Protein 7X4G (pdb70)

Foldseek 3Di:
DLDDLVVLLVLLDAPDPCLLVQQVVLQVLLVVLQCPAPPRVPFDKDKDWFPCSLLVQDRDPLDATEIEIEGEPDEAEEEDPPDDPVVVPDDDDPDDQVVVQVSSQVSLCVSQNPVQWDDDFAFIWGPDDPPHRIYTYGYWYWYWYADPVGDIDIFTWHATPVGDIDTDHGVLLSVLSVVLCVVLVNQLSSLLSSVVVLVVVCVVVPHDADPLCDSQNSSQLSLPQDSCLRRVDDTPVSSNVVSLVVLLVQLPDCVSQQCRPGSSSPGTPADDPGSDHSVSSNVNSVSSVVVVPDDDD

Secondary structure (DSSP, 8-state):
--S-HHHHHHHTS-S-TTHHHHHHHHHHHHHHHHHT-TTGGGS-EEEEEEHHHHTT---STTPPEEEEEEEEEEEEEE--TTS-HHHH-----S--HHHHHHHHHHHHHHHH-GGGEEE-SS-EEEPP-SSS--EEEEEEEEEEEE-TTS-EEEEEEEE-TTS-EEEE-HHHHHHHHHHHHHHTTT-HHHHHHHHHHHHHHHHHTT----TT--HHHHHHHHHHS-HHHHHS-SSHHHHHHHHHHHHHHHTSSHHHHTT-B-TTSSSBSSSSS-S--HHHHHHHHHHHHHHH-----

InterPro domains:
  IPR006116 2-5OAS/ClassI-CCAase, nucleotidyltransferase domain [cd05400] (20-174)
  IPR043519 Nucleotidyltransferase superfamily [G3DSA:3.30.460.10] (17-170)
  IPR043519 Nucleotidyltransferase superfamily [SSF81301] (16-161)
  IPR058909 cGAS/DncV-like nucleotidyltransferase, C-terminal helical domain [PF26305] (176-294)

CATH classification: 3.30.460.10

Organism: Cecembia lonarensis (strain CCUG 58316 / KCTC 22772 / LW9) (NCBI:txid1225176)

Sequence (297 aa):
AKYTEDQLTSWTKPPSDSEQTKLENSEKMVREAISSDEKLSKKTIETFGQGSYANNTNVRLNSDIDINVKYSDGFYFDLPKDKSREDFGITLTSYSYEEYKDDVENALVNKFGRSEVVRKDKCITVKENSYRVETDVVPTWDYRRYSENGNYVQGTKFKTDKGIWIDNYPKQHIANGISKNNNTARRFKRLTRLHRKLRYKMIDDGGNVSDNITSFLLECLVWNVPNRIMNDYDTWTERLKQSIIYLYNNTREESSCKEWGEVSELLYLFHGGRKWTSKDVNSYMVLLWNHLEFLEH

Radius of gyration: 20.71 Å; Cα contacts (8 Å, |Δi|>4): 460; chains: 1; bounding box: 42×65×51 Å

Solvent-accessible surface area: 15070 Å² total; per-residue (Å²): 84,91,24,80,58,114,76,3,45,56,48,2,126,58,36,27,154,38,18,104,75,32,11,92,76,2,28,123,20,0,105,70,1,10,72,90,16,133,88,0,56,163,54,85,28,75,9,24,7,30,26,17,10,23,5,56,1,7,15,124,109,62,16,46,0,36,0,1,0,13,12,47,79,23,72,55,23,59,37,25,208,96,75,62,112,147,130,77,41,90,123,161,84,120,20,45,4,71,62,0,3,66,8,0,20,81,1,0,30,113,86,28,30,124,86,52,4,63,76,91,46,103,17,0,3,0,89,103,66,108,195,41,11,47,0,21,0,13,0,1,10,8,4,55,74,28,52,114,112,41,101,93,45,73,5,2,36,9,47,3,69,176,36,109,114,43,39,52,5,14,92,47,16,30,53,36,2,83,59,20,3,94,100,0,66,116,56,3,10,91,0,0,9,0,0,16,57,0,33,36,59,1,74,121,91,64,35,132,17,49,137,46,0,28,24,72,0,0,7,0,0,0,37,24,0,28,49,144,12,0,57,102,65,133,62,21,30,54,14,0,50,40,0,1,57,49,0,83,57,37,4,144,114,131,77,54,1,100,106,33,4,9,1,4,91,35,52,100,0,32,105,61,95,65,120,19,72,9,143,31,0,12,54,7,0,59,57,0,87,96,30,4,101,28,142,138,212

Structure (mmCIF, N/CA/C/O backbone):
data_7X4G
#
_entry.id   7X4G
#
_cell.length_a   132.581
_cell.length_b   132.581
_cell.length_c   132.581
_cell.angle_alpha   90.000
_cell.angle_beta   90.000
_cell.angle_gamma   90.000
#
_symmetry.space_group_name_H-M   'I 2 3'
#
loop_
_entity.id
_entity.type
_entity.pdbx_description
1 polymer ClCdnE
2 non-polymer "URIDINE 5'-TRIPHOSPHATE"
3 non-polymer 'MAGNESIUM ION'
4 water water
#
loop_
_atom_site.group_PDB
_atom_site.id
_atom_site.type_symbol
_atom_site.label_atom_id
_atom_site.label_alt_id
_atom_site.label_comp_id
_atom_site.label_asym_id
_atom_site.label_entity_id
_atom_site.label_seq_id
_atom_site.pdbx_PDB_ins_code
_atom_site.Cartn_x
_atom_site.Cartn_y
_atom_site.Cartn_z
_atom_site.occupancy
_atom_site.B_iso_or_equiv
_atom_site.auth_seq_id
_atom_site.auth_comp_id
_atom_site.auth_asym_id
_atom_site.auth_atom_id
_atom_site.pdbx_PDB_model_num
ATOM 1 N N . ALA A 1 2 ? 34.36606 71.34825 58.43959 1.000 89.32163 2 ALA A N 1
ATOM 2 C CA . ALA A 1 2 ? 34.18452 69.91815 58.65764 1.000 77.13237 2 ALA A CA 1
ATOM 3 C C . ALA A 1 2 ? 33.67710 69.64286 60.06811 1.000 75.57653 2 ALA A C 1
ATOM 4 O O . ALA A 1 2 ? 34.39637 69.84751 61.04621 1.000 85.23391 2 ALA A O 1
ATOM 6 N N . LYS A 1 3 ? 32.42892 69.17805 60.16757 1.000 67.30430 3 LYS A N 1
ATOM 7 C CA . LYS A 1 3 ? 31.85579 68.86062 61.47041 1.000 64.53514 3 LYS A CA 1
ATOM 8 C C . LYS A 1 3 ? 32.60551 67.72386 62.15301 1.000 66.25923 3 LYS A C 1
ATOM 9 O O . LYS A 1 3 ? 32.52846 67.58599 63.37891 1.000 66.98012 3 LYS A O 1
ATOM 15 N N . TYR A 1 4 ? 33.34875 66.92678 61.39101 1.000 65.78273 4 TYR A N 1
ATOM 16 C CA . TYR A 1 4 ? 34.11626 65.81498 61.92345 1.000 60.88819 4 TYR A CA 1
ATOM 17 C C . TYR A 1 4 ? 35.51867 65.87835 61.34020 1.000 66.40256 4 TYR A C 1
ATOM 18 O O . TYR A 1 4 ? 35.71601 66.35414 60.21847 1.000 66.29774 4 TYR A O 1
ATOM 27 N N . THR A 1 5 ? 36.49409 65.39770 62.10162 1.000 73.50691 5 THR A N 1
ATOM 28 C CA . THR A 1 5 ? 37.87335 65.52059 61.66290 1.000 71.27498 5 THR A CA 1
ATOM 29 C C . THR A 1 5 ? 38.27027 64.27656 60.87563 1.000 61.11483 5 THR A C 1
ATOM 30 O O . THR A 1 5 ? 37.53090 63.29279 60.80671 1.000 62.99983 5 THR A O 1
ATOM 34 N N . GLU A 1 6 ? 39.45748 64.32587 60.26893 1.000 56.32952 6 GLU A N 1
ATOM 35 C CA . GLU A 1 6 ? 39.90088 63.18278 59.48032 1.000 63.40611 6 GLU A CA 1
ATOM 36 C C . GLU A 1 6 ? 40.13225 61.96445 60.36050 1.000 65.95684 6 GLU A C 1
ATOM 37 O O . GLU A 1 6 ? 39.87117 60.83116 59.93586 1.000 62.34119 6 GLU A O 1
ATOM 43 N N . ASP A 1 7 ? 40.57587 62.18328 61.59974 1.000 68.29956 7 ASP A N 1
ATOM 44 C CA . ASP A 1 7 ? 40.79014 61.07029 62.51459 1.000 73.29536 7 ASP A CA 1
ATOM 45 C C . ASP A 1 7 ? 39.47456 60.39059 62.86771 1.000 64.87403 7 ASP A C 1
ATOM 46 O O . ASP A 1 7 ? 39.39604 59.15804 62.89506 1.000 63.64360 7 ASP A O 1
ATOM 51 N N . GLN A 1 8 ? 38.42794 61.17768 63.12658 1.000 58.02412 8 GLN A N 1
ATOM 52 C CA . GLN A 1 8 ? 37.13805 60.60459 63.49937 1.000 59.55692 8 GLN A CA 1
ATOM 53 C C . GLN A 1 8 ? 36.54231 59.78638 62.35826 1.000 58.44150 8 GLN A C 1
ATOM 54 O O . GLN A 1 8 ? 36.05669 58.66772 62.56795 1.000 54.31955 8 GLN A O 1
ATOM 60 N N . LEU A 1 9 ? 36.57139 60.32836 61.13799 1.000 53.40357 9 LEU A N 1
ATOM 61 C CA . LEU A 1 9 ? 36.06792 59.58239 59.98771 1.000 53.80099 9 LEU A CA 1
ATOM 62 C C . LEU A 1 9 ? 36.87468 58.30844 59.76283 1.000 59.79438 9 LEU A C 1
ATOM 63 O O . LEU A 1 9 ? 36.30630 57.22445 59.56607 1.000 69.72506 9 LEU A O 1
ATOM 68 N N . THR A 1 10 ? 38.20795 58.41998 59.79064 1.000 56.25910 10 THR A N 1
ATOM 69 C CA . THR A 1 10 ? 39.04610 57.23821 59.61712 1.000 58.87367 10 THR A CA 1
ATOM 70 C C . THR A 1 10 ? 38.71944 56.17909 60.66164 1.000 56.98836 10 THR A C 1
ATOM 71 O O . THR A 1 10 ? 38.65368 54.98471 60.34755 1.000 45.09740 10 THR A O 1
ATOM 75 N N . SER A 1 11 ? 38.50993 56.60031 61.91158 1.000 66.60481 11 SER A N 1
ATOM 76 C CA . SER A 1 11 ? 38.11775 55.66305 62.95744 1.000 71.45541 11 SER A CA 1
ATOM 77 C C . SER A 1 11 ? 36.78098 55.01243 62.63552 1.000 57.39561 11 SER A C 1
ATOM 78 O O . SER A 1 11 ? 36.59921 53.80842 62.84847 1.000 53.70613 11 SER A O 1
ATOM 81 N N . TRP A 1 12 ? 35.83126 55.79363 62.12460 1.000 48.97205 12 TRP A N 1
ATOM 82 C CA . TRP A 1 12 ? 34.51222 55.25767 61.81521 1.000 53.05838 12 TRP A CA 1
ATOM 83 C C . TRP A 1 12 ? 34.48470 54.42405 60.54064 1.000 51.11859 12 TRP A C 1
ATOM 84 O O . TRP A 1 12 ? 33.44002 53.84371 60.22570 1.000 50.30002 12 TRP A O 1
ATOM 95 N N . THR A 1 13 ? 35.59242 54.34281 59.80642 1.000 49.33679 13 THR A N 1
ATOM 96 C CA . THR A 1 13 ? 35.69716 53.39064 58.70391 1.000 40.04382 13 THR A CA 1
ATOM 97 C C . THR A 1 13 ? 36.01522 51.96959 59.16590 1.000 39.10599 13 THR A C 1
ATOM 98 O O . THR A 1 13 ? 36.26728 51.10636 58.31722 1.000 38.42625 13 THR A O 1
ATOM 102 N N . LYS A 1 14 ? 36.01025 51.70183 60.47922 1.000 46.96536 14 LYS A N 1
ATOM 103 C CA . LYS A 1 14 ? 36.60105 50.48894 61.03273 1.000 44.08152 14 LYS A CA 1
ATOM 104 C C . LYS A 1 14 ? 35.54071 49.54214 61.59531 1.000 41.31252 14 LYS A C 1
ATOM 105 O O . LYS A 1 14 ? 34.45966 49.97870 62.00200 1.000 43.25525 14 LYS A O 1
ATOM 111 N N . PRO A 1 15 ? 35.82064 48.23892 61.61462 1.000 42.03824 15 PRO A N 1
ATOM 112 C CA . PRO A 1 15 ? 34.88897 47.29984 62.23789 1.000 40.82022 15 PRO A CA 1
ATOM 113 C C . PRO A 1 15 ? 34.69801 47.62004 63.70213 1.000 37.67265 15 PRO A C 1
ATOM 114 O O . PRO A 1 15 ? 35.61371 48.13865 64.37111 1.000 44.79861 15 PRO A O 1
ATOM 118 N N . PRO A 1 16 ? 33.51795 47.32696 64.25826 1.000 35.68397 16 PRO A N 1
ATOM 119 C CA . PRO A 1 16 ? 33.25462 47.63974 65.66717 1.000 36.87575 16 PRO A CA 1
ATOM 120 C C . PRO A 1 16 ? 33.83856 46.64163 66.65345 1.000 44.04395 16 PRO A C 1
ATOM 121 O O . PRO A 1 16 ? 33.61168 46.79357 67.85913 1.000 44.41196 16 PRO A O 1
ATOM 125 N N . SER A 1 17 ? 34.57476 45.63653 66.18584 1.000 45.55963 17 SER A N 1
ATOM 126 C CA . SER A 1 17 ? 35.23519 44.67807 67.06307 1.000 47.39478 17 SER A CA 1
ATOM 127 C C . SER A 1 17 ? 36.21752 43.86688 66.23397 1.000 56.05496 17 SER A C 1
ATOM 128 O O . SER A 1 17 ? 36.07546 43.74635 65.01331 1.000 53.71983 17 SER A O 1
ATOM 131 N N . ASP A 1 18 ? 37.21814 43.31290 66.91459 1.000 61.06585 18 ASP A N 1
ATOM 132 C CA . ASP A 1 18 ? 38.16257 42.41019 66.27116 1.000 65.11313 18 ASP A CA 1
ATOM 133 C C . ASP A 1 18 ? 37.63888 40.98309 66.18085 1.000 58.07878 18 ASP A C 1
ATOM 134 O O . ASP A 1 18 ? 38.33656 40.11673 65.64233 1.000 58.68211 18 ASP A O 1
ATOM 139 N N . SER A 1 19 ? 36.43004 40.72327 66.68553 1.000 56.84875 19 SER A N 1
ATOM 140 C CA . SER A 1 19 ? 35.87338 39.37713 66.75852 1.000 54.14217 19 SER A CA 1
ATOM 141 C C . SER A 1 19 ? 34.62832 39.21021 65.89181 1.000 45.21521 19 SER A C 1
ATOM 142 O O . SER A 1 19 ? 33.82027 38.31384 66.15145 1.000 49.56801 19 SER A O 1
ATOM 145 N N . GLU A 1 20 ? 34.44634 40.06691 64.88175 1.000 40.79072 20 GLU A N 1
ATOM 146 C CA . GLU A 1 20 ? 33.24698 40.00454 64.04636 1.000 38.28608 20 GLU A CA 1
ATOM 147 C C . GLU A 1 20 ? 33.06625 38.61959 63.43426 1.000 38.65643 20 GLU A C 1
ATOM 148 O O . GLU A 1 20 ? 31.98284 38.02359 63.51729 1.000 37.71860 20 GLU A O 1
ATOM 154 N N . GLN A 1 21 ? 34.12257 38.09424 62.80761 1.000 42.19548 21 GLN A N 1
ATOM 155 C CA . GLN A 1 21 ? 34.02875 36.78859 62.16422 1.000 42.77914 21 GLN A CA 1
ATOM 156 C C . GLN A 1 21 ? 33.71438 35.69943 63.17956 1.000 43.00169 21 GLN A C 1
ATOM 157 O O . GLN A 1 21 ? 32.97615 34.75415 62.87811 1.000 34.24189 21 GLN A O 1
ATOM 163 N N . THR A 1 22 ? 34.26142 35.81760 64.39111 1.000 47.10843 22 THR A N 1
ATOM 164 C CA . THR A 1 22 ? 33.97581 34.83287 65.42862 1.000 52.61359 22 THR A CA 1
ATOM 165 C C . THR A 1 22 ? 32.48893 34.81700 65.76348 1.000 46.84099 22 THR A C 1
ATOM 166 O O . THR A 1 22 ? 31.87505 33.74887 65.87159 1.000 36.95017 22 THR A O 1
ATOM 170 N N . LYS A 1 23 ? 31.89314 36.00211 65.92463 1.000 48.34801 23 LYS A N 1
ATOM 171 C CA . LYS A 1 23 ? 30.46840 36.09014 66.22760 1.000 44.02677 23 LYS A CA 1
ATOM 172 C C . LYS A 1 23 ? 29.62562 35.52918 65.08874 1.000 44.24129 23 LYS A C 1
ATOM 173 O O . LYS A 1 23 ? 28.66465 34.78018 65.32330 1.000 43.17064 23 LYS A O 1
ATOM 179 N N . LEU A 1 24 ? 29.97514 35.87796 63.84648 1.000 39.96427 24 LEU A N 1
ATOM 180 C CA . LEU A 1 24 ? 29.24791 35.34958 62.69569 1.000 38.03140 24 LEU A CA 1
ATOM 181 C C . LEU A 1 24 ? 29.30245 33.82750 62.66145 1.000 37.90571 24 LEU A C 1
ATOM 182 O O . LEU A 1 24 ? 28.27614 33.16166 62.47677 1.000 41.88726 24 LEU A O 1
ATOM 187 N N . GLU A 1 25 ? 30.49697 33.25736 62.83410 1.000 39.65981 25 GLU A N 1
ATOM 188 C CA . GLU A 1 25 ? 30.63480 31.80920 62.75052 1.000 40.87655 25 GLU A CA 1
ATOM 189 C C . GLU A 1 25 ? 29.93778 31.11637 63.91311 1.000 43.72105 25 GLU A C 1
ATOM 190 O O . GLU A 1 25 ? 29.37021 30.03423 63.73273 1.000 34.09183 25 GLU A O 1
ATOM 196 N N . ASN A 1 26 ? 29.94429 31.73017 65.09995 1.000 44.62488 26 ASN A N 1
ATOM 197 C CA . ASN A 1 26 ? 29.22290 31.15618 66.23124 1.000 44.10833 26 ASN A CA 1
ATOM 198 C C . ASN A 1 26 ? 27.72342 31.12153 65.96265 1.000 50.29943 26 ASN A C 1
ATOM 199 O O . ASN A 1 26 ? 27.05669 30.11598 66.24401 1.000 42.05296 26 ASN A O 1
ATOM 204 N N . SER A 1 27 ? 27.17221 32.21581 65.42819 1.000 51.77033 27 SER A N 1
ATOM 205 C CA . SER A 1 27 ? 25.75286 32.22951 65.08195 1.000 45.49381 27 SER A CA 1
ATOM 206 C C . SER A 1 27 ? 25.43849 31.17742 64.02320 1.000 36.20833 27 SER A C 1
ATOM 207 O O . SER A 1 27 ? 24.45277 30.43361 64.13930 1.000 35.85582 27 SER A O 1
ATOM 210 N N . GLU A 1 28 ? 26.27078 31.10363 62.97805 1.000 33.97903 28 GLU A N 1
ATOM 211 C CA . GLU A 1 28 ? 26.06441 30.10422 61.93431 1.000 34.84528 28 GLU A CA 1
ATOM 212 C C . GLU A 1 28 ? 26.06842 28.69923 62.51524 1.000 41.11211 28 GLU A C 1
ATOM 213 O O . GLU A 1 28 ? 25.21748 27.87360 62.16694 1.000 40.70923 28 GLU A O 1
ATOM 219 N N . LYS A 1 29 ? 27.00938 28.41485 63.41788 1.000 45.28417 29 LYS A N 1
ATOM 220 C CA . LYS A 1 29 ? 27.11782 27.06930 63.96452 1.000 43.09924 29 LYS A CA 1
ATOM 221 C C . LYS A 1 29 ? 25.93083 26.74299 64.85812 1.000 41.79039 29 LYS A C 1
ATOM 222 O O . LYS A 1 29 ? 25.40561 25.62634 64.80896 1.000 45.26887 29 LYS A O 1
ATOM 228 N N . MET A 1 30 ? 25.50039 27.69255 65.69396 1.000 33.74193 30 MET A N 1
ATOM 229 C CA . MET A 1 30 ? 24.36971 27.40787 66.57195 1.000 37.06479 30 MET A CA 1
ATOM 230 C C . MET A 1 30 ? 23.09457 27.17724 65.76532 1.000 47.09581 30 MET A C 1
ATOM 231 O O . MET A 1 30 ? 22.31468 26.26648 66.07627 1.000 55.71445 30 MET A O 1
ATOM 236 N N . VAL A 1 31 ? 22.88331 27.95826 64.70013 1.000 49.09567 31 VAL A N 1
ATOM 237 C CA . VAL A 1 31 ? 21.70788 27.73826 63.86162 1.000 42.47564 31 VAL A CA 1
ATOM 238 C C . VAL A 1 31 ? 21.81231 26.39952 63.13926 1.000 35.77142 31 VAL A C 1
ATOM 239 O O . VAL A 1 31 ? 20.82936 25.65262 63.03398 1.000 33.94571 31 VAL A O 1
ATOM 243 N N . ARG A 1 32 ? 23.00368 26.07398 62.63131 1.000 41.58267 32 ARG A N 1
ATOM 244 C CA . ARG A 1 32 ? 23.19603 24.81316 61.92729 1.000 47.49605 32 ARG A CA 1
ATOM 245 C C . ARG A 1 32 ? 22.97087 23.62523 62.85222 1.000 50.52783 32 ARG A C 1
ATOM 246 O O . ARG A 1 32 ? 22.46383 22.58571 62.41848 1.000 47.80297 32 ARG A O 1
ATOM 254 N N . GLU A 1 33 ? 23.33679 23.76347 64.12812 1.000 49.41810 33 GLU A N 1
ATOM 255 C CA . GLU A 1 33 ? 23.10628 22.69272 65.09086 1.000 58.59336 33 GLU A CA 1
ATOM 256 C C . GLU A 1 33 ? 21.63108 22.57842 65.44725 1.000 55.69755 33 GLU A C 1
ATOM 257 O O . GLU A 1 33 ? 21.11418 21.46749 65.61446 1.000 55.53313 33 GLU A O 1
ATOM 263 N N . ALA A 1 34 ? 20.94046 23.71394 65.58790 1.000 51.46412 34 ALA A N 1
ATOM 264 C CA . ALA A 1 34 ? 19.49235 23.66693 65.76611 1.000 51.73350 34 ALA A CA 1
ATOM 265 C C . ALA A 1 34 ? 18.82483 22.93572 64.60863 1.000 58.73517 34 ALA A C 1
ATOM 266 O O . ALA A 1 34 ? 17.87138 22.17314 64.80947 1.000 58.29101 34 ALA A O 1
ATOM 268 N N . ILE A 1 35 ? 19.31912 23.15439 63.38877 1.000 60.03343 35 ILE A N 1
ATOM 269 C CA . ILE A 1 35 ? 18.78870 22.44280 62.22810 1.000 55.74191 35 ILE A CA 1
ATOM 270 C C . ILE A 1 35 ? 19.10072 20.95260 62.32065 1.000 53.84988 35 ILE A C 1
ATOM 271 O O . ILE A 1 35 ? 18.21347 20.10479 62.16972 1.000 53.24519 35 ILE A O 1
ATOM 276 N N . SER A 1 36 ? 20.36933 20.61218 62.56502 1.000 53.40544 36 SER A N 1
ATOM 277 C CA . SER A 1 36 ? 20.81283 19.22731 62.43195 1.000 53.43307 36 SER A CA 1
ATOM 278 C C . SER A 1 36 ? 20.26213 18.33529 63.53734 1.000 53.67710 36 SER A C 1
ATOM 279 O O . SER A 1 36 ? 20.11180 17.12527 63.33356 1.000 64.46233 36 SER A O 1
ATOM 282 N N . SER A 1 37 ? 19.96226 18.89903 64.70718 1.000 49.75243 37 SER A N 1
ATOM 283 C CA . SER A 1 37 ? 19.40589 18.13147 65.81249 1.000 52.85825 37 SER A CA 1
ATOM 284 C C . SER A 1 37 ? 17.88568 18.23433 65.88513 1.000 62.08569 37 SER A C 1
ATOM 285 O O . SER A 1 37 ? 17.30363 18.02072 66.95426 1.000 57.78374 37 SER A O 1
ATOM 288 N N . ASP A 1 38 ? 17.23499 18.54600 64.76921 1.000 63.46888 38 ASP A N 1
ATOM 289 C CA . ASP A 1 38 ? 15.78532 18.49951 64.65848 1.000 59.89161 38 ASP A CA 1
ATOM 290 C C . ASP A 1 38 ? 15.38814 17.26449 63.86211 1.000 69.98466 38 ASP A C 1
ATOM 291 O O . ASP A 1 38 ? 15.98358 16.96969 62.82301 1.000 63.94300 38 ASP A O 1
ATOM 296 N N . GLU A 1 39 ? 14.37741 16.54390 64.35302 1.000 86.48419 39 GLU A N 1
ATOM 297 C CA . GLU A 1 39 ? 13.97600 15.30132 63.69955 1.000 97.18407 39 GLU A CA 1
ATOM 298 C C . GLU A 1 39 ? 13.45802 15.55326 62.28917 1.000 92.72344 39 GLU A C 1
ATOM 299 O O . GLU A 1 39 ? 13.79255 14.81355 61.35661 1.000 101.00285 39 GLU A O 1
ATOM 305 N N . LYS A 1 40 ? 12.64120 16.59129 62.11182 1.000 81.06714 40 LYS A N 1
ATOM 306 C CA . LYS A 1 40 ? 12.01301 16.82990 60.81699 1.000 71.84963 40 LYS A CA 1
ATOM 307 C C . LYS A 1 40 ? 12.99892 17.41202 59.80805 1.000 69.58890 40 LYS A C 1
ATOM 308 O O . LYS A 1 40 ? 13.11951 16.90790 58.68584 1.000 72.98102 40 LYS A O 1
ATOM 314 N N . LEU A 1 41 ? 13.71807 18.46917 60.19163 1.000 62.19654 41 LEU A N 1
ATOM 315 C CA . LEU A 1 41 ? 14.51226 19.21989 59.22434 1.000 60.69155 41 LEU A CA 1
ATOM 316 C C . LEU A 1 41 ? 15.82005 18.52626 58.86433 1.000 66.61670 41 LEU A C 1
ATOM 317 O O . LEU A 1 41 ? 16.32273 18.71613 57.75100 1.000 70.17325 41 LEU A O 1
ATOM 322 N N . SER A 1 42 ? 16.39238 17.74176 59.78292 1.000 68.87691 42 SER A N 1
ATOM 323 C CA . SER A 1 42 ? 17.67816 17.10261 59.51295 1.000 64.54480 42 SER A CA 1
ATOM 324 C C . SER A 1 42 ? 17.61216 16.18629 58.29799 1.000 68.32271 42 SER A C 1
ATOM 325 O O . SER A 1 42 ? 18.62938 15.96814 57.62990 1.000 72.34270 42 SER A O 1
ATOM 328 N N . LYS A 1 43 ? 16.43462 15.64427 57.99480 1.000 71.68174 43 LYS A N 1
ATOM 329 C CA . LYS A 1 43 ? 16.25463 14.78131 56.83478 1.000 76.59447 43 LYS A CA 1
ATOM 330 C C . LYS A 1 43 ? 15.99160 15.55944 55.54915 1.000 72.75795 43 LYS A C 1
ATOM 331 O O . LYS A 1 43 ? 15.58320 14.95694 54.55024 1.000 70.01552 43 LYS A O 1
ATOM 337 N N . LYS A 1 44 ? 16.21790 16.87270 55.55184 1.000 62.24052 44 LYS A N 1
ATOM 338 C CA . LYS A 1 44 ? 15.99180 17.72006 54.39062 1.000 60.28371 44 LYS A CA 1
ATOM 339 C C . LYS A 1 44 ? 17.25992 18.49605 54.06750 1.000 64.32180 44 LYS A C 1
ATOM 340 O O . LYS A 1 44 ? 18.01713 18.88017 54.96305 1.000 73.99828 44 LYS A O 1
ATOM 346 N N . THR A 1 45 ? 17.48767 18.71725 52.77536 1.000 58.22415 45 THR A N 1
ATOM 347 C CA . THR A 1 45 ? 18.66880 19.44265 52.31085 1.000 51.16557 45 THR A CA 1
ATOM 348 C C . THR A 1 45 ? 18.49261 20.92083 52.63260 1.000 49.86337 45 THR A C 1
ATOM 349 O O . THR A 1 45 ? 17.73591 21.63098 51.96663 1.000 46.01043 45 THR A O 1
ATOM 353 N N . ILE A 1 46 ? 19.19477 21.39017 53.66285 1.000 49.97186 46 ILE A N 1
ATOM 354 C CA . ILE A 1 46 ? 19.05181 22.75244 54.16494 1.000 48.95818 46 ILE A CA 1
ATOM 355 C C . ILE A 1 46 ? 20.44522 23.30772 54.41951 1.000 46.06835 46 ILE A C 1
ATOM 356 O O . ILE A 1 46 ? 21.20011 22.75026 55.22415 1.000 39.52606 46 ILE A O 1
ATOM 361 N N . GLU A 1 47 ? 20.78753 24.39983 53.74165 1.000 43.86549 47 GLU A N 1
ATOM 362 C CA . GLU A 1 47 ? 22.09165 25.03182 53.89395 1.000 42.54397 47 GLU A CA 1
ATOM 363 C C . GLU A 1 47 ? 21.97998 26.25633 54.79188 1.000 37.98421 47 GLU A C 1
ATOM 364 O O . GLU A 1 47 ? 21.12237 27.11772 54.57451 1.000 36.80780 47 GLU A O 1
ATOM 370 N N . THR A 1 48 ? 22.85294 26.33213 55.79045 1.000 36.78316 48 THR A N 1
ATOM 371 C CA . THR A 1 48 ? 22.89743 27.44477 56.73006 1.000 38.32690 48 THR A CA 1
ATOM 372 C C . THR A 1 48 ? 24.09807 28.31474 56.38126 1.000 37.49818 48 THR A C 1
ATOM 373 O O . THR A 1 48 ? 25.23059 27.82104 56.33877 1.000 37.05924 48 THR A O 1
ATOM 377 N N . PHE A 1 49 ? 23.85535 29.60053 56.12876 1.000 33.03703 49 PHE A N 1
ATOM 378 C CA . PHE A 1 49 ? 24.94273 30.48995 55.74009 1.000 34.77938 49 PHE A CA 1
ATOM 379 C C . PHE A 1 49 ? 24.61694 31.91744 56.15621 1.000 34.06294 49 PHE A C 1
ATOM 380 O O . PHE A 1 49 ? 23.45285 32.30219 56.23956 1.000 23.79958 49 PHE A O 1
ATOM 388 N N . GLY A 1 50 ? 25.65874 32.71017 56.38919 1.000 28.75486 50 GLY A N 1
ATOM 389 C CA . GLY A 1 50 ? 25.45683 34.08687 56.79382 1.000 27.95089 50 GLY A CA 1
ATOM 390 C C . GLY A 1 50 ? 25.08464 34.99286 55.63357 1.000 33.90622 50 GLY A C 1
ATOM 391 O O . GLY A 1 50 ? 25.41666 34.73881 54.47550 1.000 34.81936 50 GLY A O 1
ATOM 392 N N . GLN A 1 51 ? 24.36875 36.07049 55.96060 1.000 30.69599 51 GLN A N 1
ATOM 393 C CA . GLN A 1 51 ? 24.09915 37.14670 55.01765 1.000 31.44317 51 GLN A CA 1
ATOM 394 C C . GLN A 1 51 ? 24.12496 38.46597 55.77958 1.000 35.32778 51 GLN A C 1
ATOM 395 O O . GLN A 1 51 ? 24.34689 38.50112 56.99390 1.000 39.93386 51 GLN A O 1
ATOM 401 N N . GLY A 1 52 ? 23.89855 39.56069 55.05966 1.000 27.22755 52 GLY A N 1
ATOM 402 C CA . GLY A 1 52 ? 23.86079 40.85821 55.70339 1.000 26.95897 52 GLY A CA 1
ATOM 403 C C . GLY A 1 52 ? 25.22662 41.36677 56.14277 1.000 28.72885 52 GLY A C 1
ATOM 404 O O . GLY A 1 52 ? 26.27846 40.93554 55.66382 1.000 25.93447 52 GLY A O 1
ATOM 405 N N . SER A 1 53 ? 25.18462 42.30248 57.09705 1.000 34.87499 53 SER A N 1
ATOM 406 C CA . SER A 1 53 ? 26.34974 43.12857 57.40483 1.000 37.23752 53 SER A CA 1
ATOM 407 C C . SER A 1 53 ? 27.50683 42.31885 57.97984 1.000 33.07367 53 SER A C 1
ATOM 408 O O . SER A 1 53 ? 28.67110 42.66641 57.75252 1.000 34.99993 53 SER A O 1
ATOM 411 N N . TYR A 1 54 ? 27.21962 41.24923 58.72600 1.000 27.64193 54 TYR A N 1
ATOM 412 C CA . TYR A 1 54 ? 28.30020 40.41856 59.25016 1.000 33.32192 54 TYR A CA 1
ATOM 413 C C . TYR A 1 54 ? 28.92888 39.55681 58.16280 1.000 37.94741 54 TYR A C 1
ATOM 414 O O . TYR A 1 54 ? 30.12943 39.26808 58.22006 1.000 35.73818 54 TYR A O 1
ATOM 423 N N . ALA A 1 55 ? 28.14160 39.12955 57.17649 1.000 37.99509 55 ALA A N 1
ATOM 424 C CA . ALA A 1 55 ? 28.68188 38.34671 56.07501 1.000 34.47271 55 ALA A CA 1
ATOM 425 C C . ALA A 1 55 ? 29.39119 39.20801 55.04053 1.000 36.39858 55 ALA A C 1
ATOM 426 O O . ALA A 1 55 ? 30.21830 38.68910 54.28345 1.000 37.64519 55 ALA A O 1
ATOM 428 N N . ASN A 1 56 ? 29.08952 40.50414 54.99122 1.000 38.32606 56 ASN A N 1
ATOM 429 C CA . ASN A 1 56 ? 29.76030 41.43380 54.09468 1.000 35.69344 56 ASN A CA 1
ATOM 430 C C . ASN A 1 56 ? 30.83070 42.24471 54.80764 1.000 33.81572 56 ASN A C 1
ATOM 431 O O . ASN A 1 56 ? 31.42399 43.14026 54.19737 1.000 34.79697 56 ASN A O 1
ATOM 436 N N . ASN A 1 57 ? 31.10283 41.92958 56.07517 1.000 30.37626 57 ASN A N 1
ATOM 437 C CA . ASN A 1 57 ? 32.05341 42.66742 56.90935 1.000 34.99640 57 ASN A CA 1
ATOM 438 C C . ASN A 1 57 ? 31.82949 44.17427 56.79262 1.000 29.80517 57 ASN A C 1
ATOM 439 O O . ASN A 1 57 ? 32.76306 44.96147 56.63026 1.000 32.63545 57 ASN A O 1
ATOM 444 N N . THR A 1 58 ? 30.55956 44.57304 56.87282 1.000 29.10707 58 THR A N 1
ATOM 445 C CA . THR A 1 58 ? 30.17716 45.97797 56.81000 1.000 31.16047 58 THR A CA 1
ATOM 446 C C . THR A 1 58 ? 29.42033 46.44006 58.04904 1.000 28.80637 58 THR A C 1
ATOM 447 O O . THR A 1 58 ? 28.93860 47.57878 58.07520 1.000 33.09048 58 THR A O 1
ATOM 451 N N . ASN A 1 59 ? 29.30056 45.59547 59.07064 1.000 32.65231 59 ASN A N 1
ATOM 452 C CA . ASN A 1 59 ? 28.62908 45.99725 60.29892 1.000 47.47029 59 ASN A CA 1
ATOM 453 C C . ASN A 1 59 ? 29.41989 47.09817 60.99894 1.000 46.68064 59 ASN A C 1
ATOM 454 O O . ASN A 1 59 ? 30.65220 47.13215 60.95246 1.000 41.97488 59 ASN A O 1
ATOM 459 N N . VAL A 1 60 ? 28.69616 48.01617 61.64458 1.000 41.55383 60 VAL A N 1
ATOM 460 C CA . VAL A 1 60 ? 29.33165 49.12709 62.34868 1.000 40.28135 60 VAL A CA 1
ATOM 461 C C . VAL A 1 60 ? 28.78139 49.28371 63.76027 1.000 32.68070 60 VAL A C 1
ATOM 462 O O . VAL A 1 60 ? 29.28140 50.10339 64.53838 1.000 43.83160 60 VAL A O 1
ATOM 466 N N . ARG A 1 61 ? 27.75600 48.51192 64.10787 1.000 32.81281 61 ARG A N 1
ATOM 467 C CA . ARG A 1 61 ? 27.17210 48.55381 65.44411 1.000 40.92840 61 ARG A CA 1
ATOM 468 C C . ARG A 1 61 ? 27.59443 47.31031 66.21229 1.000 42.23898 61 ARG A C 1
ATOM 469 O O . ARG A 1 61 ? 27.31913 46.18591 65.77935 1.000 42.98004 61 ARG A O 1
ATOM 477 N N . LEU A 1 62 ? 28.25898 47.52008 67.34750 1.000 38.40071 62 LEU A N 1
ATOM 478 C CA . LEU A 1 62 ? 28.76381 46.41552 68.15267 1.000 49.11051 62 LEU A CA 1
ATOM 479 C C . LEU A 1 62 ? 27.62282 45.51383 68.60518 1.000 49.09645 62 LEU A C 1
ATOM 480 O O . LEU A 1 62 ? 26.67504 45.97237 69.25187 1.000 41.03404 62 LEU A O 1
ATOM 485 N N . ASN A 1 63 ? 27.72687 44.22791 68.26586 1.000 42.61605 63 ASN A N 1
ATOM 486 C CA . ASN A 1 63 ? 26.72258 43.22411 68.61900 1.000 47.85515 63 ASN A CA 1
ATOM 487 C C . ASN A 1 63 ? 25.33178 43.62611 68.13152 1.000 37.52131 63 ASN A C 1
ATOM 488 O O . ASN A 1 63 ? 24.33489 43.47236 68.84037 1.000 37.51698 63 ASN A O 1
ATOM 493 N N . SER A 1 64 ? 25.26527 44.14971 66.91091 1.000 30.78849 64 SER A N 1
ATOM 494 C CA . SER A 1 64 ? 23.99864 44.24734 66.20865 1.000 36.32497 64 SER A CA 1
ATOM 495 C C . SER A 1 64 ? 23.61430 42.87635 65.65837 1.000 41.20850 64 SER A C 1
ATOM 496 O O . SER A 1 64 ? 24.42040 41.94277 65.63143 1.000 36.64501 64 SER A O 1
ATOM 499 N N . ASP A 1 65 ? 22.36226 42.75765 65.22122 1.000 36.51865 65 ASP A N 1
ATOM 500 C CA . ASP A 1 65 ? 21.84484 41.46250 64.79886 1.000 39.06753 65 ASP A CA 1
ATOM 501 C C . ASP A 1 65 ? 22.69515 40.86829 63.68252 1.000 41.51058 65 ASP A C 1
ATOM 502 O O . ASP A 1 65 ? 23.12487 41.56880 62.76227 1.000 43.62072 65 ASP A O 1
ATOM 507 N N . ILE A 1 66 ? 22.93714 39.56339 63.77326 1.000 37.94229 66 ILE A N 1
ATOM 508 C CA . ILE A 1 66 ? 23.58413 38.80013 62.71376 1.000 33.39230 66 ILE A CA 1
ATOM 509 C C . ILE A 1 66 ? 22.48665 38.09275 61.93550 1.000 36.49989 66 ILE A C 1
ATOM 510 O O . ILE A 1 66 ? 21.61425 37.45225 62.53206 1.000 33.59471 66 ILE A O 1
ATOM 515 N N . ASP A 1 67 ? 22.54378 38.16768 60.60922 1.000 33.18815 67 ASP A N 1
ATOM 516 C CA . ASP A 1 67 ? 21.55065 37.52443 59.75841 1.000 31.96027 67 ASP A CA 1
ATOM 517 C C . ASP A 1 67 ? 22.06901 36.17684 59.27441 1.000 23.99511 67 ASP A C 1
ATOM 518 O O . ASP A 1 67 ? 23.10036 36.10761 58.59590 1.000 28.75216 67 ASP A O 1
ATOM 523 N N . ILE A 1 68 ? 21.33096 35.11673 59.59002 1.000 23.52458 68 ILE A N 1
ATOM 524 C CA . ILE A 1 68 ? 21.69844 33.75639 59.22205 1.000 27.30734 68 ILE A CA 1
ATOM 525 C C . ILE A 1 68 ? 20.56647 33.19855 58.37580 1.000 24.09657 68 ILE A C 1
ATOM 526 O O . ILE A 1 68 ? 19.45485 32.99334 58.87435 1.000 26.66254 68 ILE A O 1
ATOM 531 N N . ASN A 1 69 ? 20.84857 32.93838 57.10555 1.000 23.59047 69 ASN A N 1
ATOM 532 C CA . ASN A 1 69 ? 19.88703 32.32821 56.20563 1.000 29.70383 69 ASN A CA 1
ATOM 533 C C . ASN A 1 69 ? 19.91766 30.81344 56.36027 1.000 31.08519 69 ASN A C 1
ATOM 534 O O . ASN A 1 69 ? 20.98872 30.20387 56.47241 1.000 34.52884 69 ASN A O 1
ATOM 539 N N . VAL A 1 70 ? 18.73108 30.21125 56.36831 1.000 30.82906 70 VAL A N 1
ATOM 540 C CA . VAL A 1 70 ? 18.56736 28.76107 56.32560 1.000 38.55364 70 VAL A CA 1
ATOM 541 C C . VAL A 1 70 ? 17.73894 28.45429 55.08581 1.000 37.35923 70 VAL A C 1
ATOM 542 O O . VAL A 1 70 ? 16.53975 28.75872 55.03150 1.000 43.58396 70 VAL A O 1
ATOM 546 N N . LYS A 1 71 ? 18.38471 27.87952 54.07828 1.000 33.20036 71 LYS A N 1
ATOM 547 C CA . LYS A 1 71 ? 17.83131 27.77672 52.73794 1.000 34.22224 71 LYS A CA 1
ATOM 548 C C . LYS A 1 71 ? 17.53815 26.31683 52.42340 1.000 39.64682 71 LYS A C 1
ATOM 549 O O . LYS A 1 71 ? 18.45267 25.48551 52.38302 1.000 46.02959 71 LYS A O 1
ATOM 555 N N . TYR A 1 72 ? 16.25911 26.01685 52.22725 1.000 41.41498 72 TYR A N 1
ATOM 556 C CA . TYR A 1 72 ? 15.80745 24.70084 51.80376 1.000 44.13030 72 TYR A CA 1
ATOM 557 C C . TYR A 1 72 ? 15.97658 24.59167 50.29434 1.000 46.28216 72 TYR A C 1
ATOM 558 O O . TYR A 1 72 ? 15.62736 25.51895 49.55715 1.000 49.58999 72 TYR A O 1
ATOM 567 N N . SER A 1 73 ? 16.52401 23.46454 49.83016 1.000 48.83141 73 SER A N 1
ATOM 568 C CA . SER A 1 73 ? 16.81446 23.30929 48.40924 1.000 45.82558 73 SER A CA 1
ATOM 569 C C . SER A 1 73 ? 16.38067 21.95463 47.85805 1.000 55.98524 73 SER A C 1
ATOM 570 O O . SER A 1 73 ? 16.85082 21.55223 46.78886 1.000 59.74953 73 SER A O 1
ATOM 573 N N . ASP A 1 74 ? 15.49121 21.24149 48.55122 1.000 59.23723 74 ASP A N 1
ATOM 574 C CA . ASP A 1 74 ? 14.93736 20.01945 47.98185 1.000 62.21135 74 ASP A CA 1
ATOM 575 C C . ASP A 1 74 ? 13.90513 20.31263 46.90097 1.000 68.85016 74 ASP A C 1
ATOM 576 O O . ASP A 1 74 ? 13.56135 19.41450 46.12515 1.000 71.33606 74 ASP A O 1
ATOM 581 N N . GLY A 1 75 ? 13.40883 21.54592 46.84009 1.000 71.39264 75 GLY A N 1
ATOM 582 C CA . GLY A 1 75 ? 12.55096 22.00780 45.76728 1.000 76.48554 75 GLY A CA 1
ATOM 583 C C . GLY A 1 75 ? 12.65897 23.51305 45.64423 1.000 79.54016 75 GLY A C 1
ATOM 584 O O . GLY A 1 75 ? 12.66059 24.21562 46.65943 1.000 88.09418 75 GLY A O 1
ATOM 585 N N . PHE A 1 76 ? 12.75374 24.02792 44.42177 1.000 70.09719 76 PHE A N 1
ATOM 586 C CA . PHE A 1 76 ? 13.00959 25.44350 44.19923 1.000 56.29369 76 PHE A CA 1
ATOM 587 C C . PHE A 1 76 ? 11.85006 26.10679 43.46892 1.000 54.85435 76 PHE A C 1
ATOM 588 O O . PHE A 1 76 ? 11.28533 25.53804 42.52867 1.000 53.92537 76 PHE A O 1
ATOM 596 N N . TYR A 1 77 ? 11.48933 27.30563 43.92229 1.000 54.38067 77 TYR A N 1
ATOM 597 C CA . TYR A 1 77 ? 10.64556 28.18173 43.12404 1.000 46.73393 77 TYR A CA 1
ATOM 598 C C . TYR A 1 77 ? 11.43207 28.66965 41.91414 1.000 49.59112 77 TYR A C 1
ATOM 599 O O . TYR A 1 77 ? 12.66245 28.74955 41.94136 1.000 47.94866 77 TYR A O 1
ATOM 608 N N . PHE A 1 78 ? 10.72140 29.00980 40.84317 1.000 48.76871 78 PHE A N 1
ATOM 609 C CA . PHE A 1 78 ? 11.40794 29.57781 39.69394 1.000 54.70019 78 PHE A CA 1
ATOM 610 C C . PHE A 1 78 ? 10.47317 30.49115 38.91581 1.000 57.85962 78 PHE A C 1
ATOM 611 O O . PHE A 1 78 ? 9.25263 30.48266 39.09597 1.000 58.99976 78 PHE A O 1
ATOM 619 N N . ASP A 1 79 ? 11.08577 31.28328 38.03932 1.000 55.87653 79 ASP A N 1
ATOM 620 C CA . ASP A 1 79 ? 10.39771 32.23602 37.18070 1.000 55.81465 79 ASP A CA 1
ATOM 621 C C . ASP A 1 79 ? 10.95959 32.10985 35.77399 1.000 51.89752 79 ASP A C 1
ATOM 622 O O . ASP A 1 79 ? 12.18165 32.03122 35.59199 1.000 53.84028 79 ASP A O 1
ATOM 627 N N . LEU A 1 80 ? 10.06393 32.07091 34.78878 1.000 52.83948 80 LEU A N 1
ATOM 628 C CA . LEU A 1 80 ? 10.4135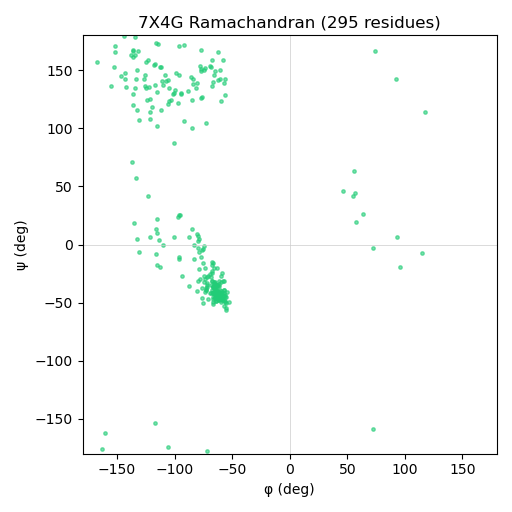6 31.90385 33.39071 1.000 57.77228 80 LEU A CA 1
ATOM 629 C C . LEU A 1 80 ? 9.96986 33.12165 32.58841 1.000 59.65590 80 LEU A C 1
ATOM 630 O O . LEU A 1 80 ? 9.03494 33.82486 32.98743 1.000 53.05697 80 LEU A O 1
ATOM 635 N N . PRO A 1 81 ? 10.62134 33.40096 31.46007 1.000 63.57939 81 PRO A N 1
ATOM 636 C CA . PRO A 1 81 ? 10.14035 34.46724 30.57303 1.000 57.84248 81 PRO A CA 1
ATOM 637 C C . PRO A 1 81 ? 8.75442 34.15274 30.02776 1.000 58.41659 81 PRO A C 1
ATOM 638 O O . PRO A 1 81 ? 8.25580 33.02762 30.10397 1.000 56.44237 81 PRO A O 1
ATOM 642 N N . LYS A 1 82 ? 8.12234 35.18429 29.46307 1.000 63.21930 82 LYS A N 1
ATOM 643 C CA . LYS A 1 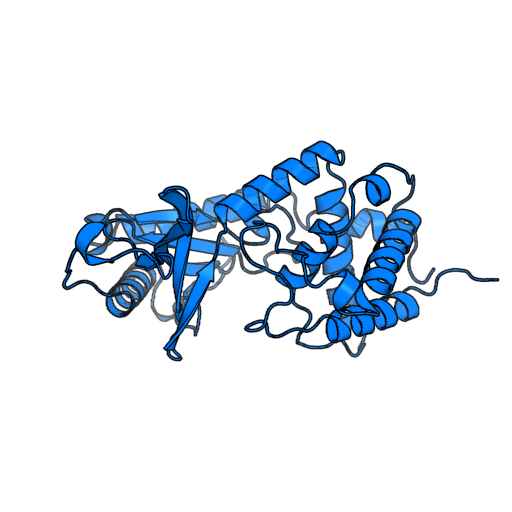82 ? 6.75473 35.04454 28.97671 1.000 59.04631 82 LYS A CA 1
ATOM 644 C C . LYS A 1 82 ? 6.65436 34.12019 27.76987 1.000 73.77889 82 LYS A C 1
ATOM 645 O O . LYS A 1 82 ? 5.57611 33.57429 27.51218 1.000 81.06690 82 LYS A O 1
ATOM 651 N N . ASP A 1 83 ? 7.74618 33.93130 27.02792 1.000 82.62849 83 ASP A N 1
ATOM 652 C CA . ASP A 1 83 ? 7.74645 33.11711 25.81924 1.000 95.46150 83 ASP A CA 1
ATOM 653 C C . ASP A 1 83 ? 8.21906 31.69052 26.07964 1.000 93.86078 83 ASP A C 1
ATOM 654 O O . ASP A 1 83 ? 8.72716 31.02814 25.16865 1.000 104.36620 83 ASP A O 1
ATOM 659 N N . LYS A 1 84 ? 8.06586 31.20488 27.30930 1.000 83.00174 84 LYS A N 1
ATOM 660 C CA . LYS A 1 84 ? 8.44164 29.84600 27.66875 1.000 78.07555 84 LYS A CA 1
ATOM 661 C C . LYS A 1 84 ? 7.32207 29.20900 28.47606 1.000 80.38060 84 LYS A C 1
ATOM 662 O O . LYS A 1 84 ? 6.68783 29.86850 29.30513 1.000 75.01127 84 LYS A O 1
ATOM 668 N N . SER A 1 85 ? 7.09046 27.92263 28.23400 1.000 89.23421 85 SER A N 1
ATOM 669 C CA . SER A 1 85 ? 6.08852 27.16470 28.96709 1.000 90.43913 85 SER A CA 1
ATOM 670 C C . SER A 1 85 ? 6.69069 26.62738 30.25682 1.000 83.55253 85 SER A C 1
ATOM 671 O O . SER A 1 85 ? 7.86810 26.26023 30.30099 1.000 92.72133 85 SER A O 1
ATOM 674 N N . ARG A 1 86 ? 5.87452 26.58492 31.30979 1.000 70.46142 86 ARG A N 1
ATOM 675 C CA . ARG A 1 86 ? 6.32610 25.97509 32.55407 1.000 74.57029 86 ARG A CA 1
ATOM 676 C C . ARG A 1 86 ? 6.30422 24.45436 32.46034 1.000 82.86735 86 ARG A C 1
ATOM 677 O O . ARG A 1 86 ? 7.18877 23.78414 33.00479 1.000 82.58551 86 ARG A O 1
ATOM 685 N N . GLU A 1 87 ? 5.30204 23.89722 31.77475 1.000 88.26814 87 GLU A N 1
ATOM 686 C CA . GLU A 1 87 ? 5.23453 22.45032 31.59386 1.000 100.23881 87 GLU A CA 1
ATOM 687 C C . GLU A 1 87 ? 6.45572 21.92149 30.85038 1.000 106.30541 87 GLU A C 1
ATOM 688 O O . GLU A 1 87 ? 7.01987 20.88665 31.22554 1.000 111.14784 87 GLU A O 1
ATOM 694 N N . ASP A 1 88 ? 6.87398 22.61632 29.78770 1.000 103.35863 88 ASP A N 1
ATOM 695 C CA . ASP A 1 88 ? 8.03412 22.17801 29.01628 1.000 104.07362 88 ASP A CA 1
ATOM 696 C C . ASP A 1 88 ? 9.30376 22.15664 29.85800 1.000 97.15793 88 ASP A C 1
ATOM 697 O O . ASP A 1 88 ? 10.19008 21.32723 29.62264 1.000 98.85607 88 ASP A O 1
ATOM 702 N N . PHE A 1 89 ? 9.41089 23.05224 30.84100 1.000 87.65579 89 PHE A N 1
ATOM 703 C CA . PHE A 1 89 ? 10.62327 23.11799 31.64908 1.000 84.33165 89 PHE A CA 1
ATOM 704 C C . PHE A 1 89 ? 10.74110 21.92623 32.59145 1.000 86.29899 89 PHE A C 1
ATOM 705 O O . PHE A 1 89 ? 11.85489 21.46829 32.87344 1.000 77.79128 89 PHE A O 1
ATOM 713 N N . GLY A 1 90 ? 9.61679 21.41098 33.08072 1.000 93.56840 90 GLY A N 1
ATOM 714 C CA . GLY A 1 90 ? 9.63756 20.37655 34.09500 1.000 96.03692 90 GLY A CA 1
ATOM 715 C C . GLY A 1 90 ? 8.98919 20.83406 35.38419 1.000 96.86533 90 GLY A C 1
ATOM 716 O O . GLY A 1 90 ? 9.49270 21.73919 36.05611 1.000 89.21460 90 GLY A O 1
ATOM 717 N N . ILE A 1 91 ? 7.86876 20.21333 35.73916 1.000 103.68440 91 ILE A N 1
ATOM 718 C CA . ILE A 1 91 ? 7.07113 20.62298 36.88689 1.000 103.10284 91 ILE A CA 1
ATOM 719 C C . ILE A 1 91 ? 7.22054 19.58046 37.98555 1.000 99.47778 91 ILE A C 1
ATOM 720 O O . ILE A 1 91 ? 7.34587 18.37922 37.72044 1.000 108.04046 91 ILE A O 1
ATOM 725 N N . THR A 1 92 ? 7.20421 20.05015 39.23193 1.000 86.56378 92 THR A N 1
ATOM 726 C CA . THR A 1 92 ? 7.25493 19.17808 40.39642 1.000 89.09534 92 THR A CA 1
ATOM 727 C C . THR A 1 92 ? 6.23850 19.65919 41.41806 1.000 82.26320 92 THR A C 1
ATOM 728 O O . THR A 1 92 ? 6.20544 20.84717 41.75191 1.000 87.48378 92 THR A O 1
ATOM 732 N N . LEU A 1 93 ? 5.41412 18.73905 41.90838 1.000 73.17900 93 LEU A N 1
ATOM 733 C CA . LEU A 1 93 ? 4.44132 19.02906 42.95004 1.000 61.34744 93 LEU A CA 1
ATOM 734 C C . LEU A 1 93 ? 4.92839 18.43694 44.26453 1.000 59.48681 93 LEU A C 1
ATOM 735 O O . LEU A 1 93 ? 5.49280 17.33848 44.28793 1.000 64.13533 93 LEU A O 1
ATOM 740 N N . THR A 1 94 ? 4.70910 19.16423 45.35774 1.000 55.95003 94 THR A N 1
ATOM 741 C CA . THR A 1 94 ? 5.16630 18.71280 46.66377 1.000 59.20764 94 THR A CA 1
ATOM 742 C C . THR A 1 94 ? 4.18134 19.15921 47.73406 1.000 46.46063 94 THR A C 1
ATOM 743 O O . THR A 1 94 ? 3.58411 20.23447 47.63264 1.000 53.47256 94 THR A O 1
ATOM 747 N N . SER A 1 95 ? 4.00488 18.31349 48.74975 1.000 48.72271 95 SER A N 1
ATOM 748 C CA . SER A 1 95 ? 3.14709 18.64512 49.87872 1.000 57.22403 95 SER A CA 1
ATOM 749 C C . SER A 1 95 ? 3.80477 19.61481 50.85004 1.000 62.58658 95 SER A C 1
ATOM 750 O O . SER A 1 95 ? 3.12428 20.12951 51.74410 1.000 70.34993 95 SER A O 1
ATOM 753 N N . TYR A 1 96 ? 5.10075 19.87124 50.69894 1.000 63.98719 96 TYR A N 1
ATOM 754 C CA . TYR A 1 96 ? 5.79476 20.82318 51.55109 1.000 60.24779 96 TYR A CA 1
ATOM 755 C C . TYR A 1 96 ? 5.59782 22.23690 51.02084 1.000 60.25435 96 TYR A C 1
ATOM 756 O O . TYR A 1 96 ? 5.56695 22.46292 49.80803 1.000 63.63179 96 TYR A O 1
ATOM 765 N N . SER A 1 97 ? 5.45514 23.18775 51.93864 1.000 58.56323 97 SER A N 1
ATOM 766 C CA . SER A 1 97 ? 5.23925 24.58699 51.60477 1.000 49.97257 97 SER A CA 1
ATOM 767 C C . SER A 1 97 ? 6.20146 25.43855 52.42009 1.000 50.57905 97 SER A C 1
ATOM 768 O O . SER A 1 97 ? 6.82332 24.96735 53.37619 1.000 53.68438 97 SER A O 1
ATOM 771 N N . TYR A 1 98 ? 6.32593 26.71060 52.03456 1.000 45.32317 98 TYR A N 1
ATOM 772 C CA . TYR A 1 98 ? 7.19854 27.60760 52.78491 1.000 43.62112 98 TYR A CA 1
ATOM 773 C C . TYR A 1 98 ? 6.66136 27.86766 54.18727 1.000 50.15495 98 TYR A C 1
ATOM 774 O O . TYR A 1 98 ? 7.44130 28.02191 55.13433 1.000 52.04517 98 TYR A O 1
ATOM 783 N N . GLU A 1 99 ? 5.33793 27.96277 54.33378 1.000 46.68681 99 GLU A N 1
ATOM 784 C CA . GLU A 1 99 ? 4.75266 28.20103 55.65028 1.000 48.10611 99 GLU A CA 1
ATOM 785 C C . GLU A 1 99 ? 5.14958 27.09799 56.62441 1.000 54.08541 99 GLU A C 1
ATOM 786 O O . GLU A 1 99 ? 5.58565 27.36793 57.75316 1.000 58.59702 99 GLU A O 1
ATOM 792 N N . GLU A 1 100 ? 5.02705 25.84184 56.18923 1.000 51.48280 100 GLU A N 1
ATOM 793 C CA . GLU A 1 100 ? 5.41205 24.72430 57.04073 1.000 55.22633 100 GLU A CA 1
ATOM 794 C C . GLU A 1 100 ? 6.90922 24.73851 57.31392 1.000 54.62891 100 GLU A C 1
ATOM 795 O O . GLU A 1 100 ? 7.34462 24.39101 58.41475 1.000 59.09476 100 GLU A O 1
ATOM 801 N N . TYR A 1 101 ? 7.71215 25.13906 56.32572 1.000 54.12086 101 TYR A N 1
ATOM 802 C CA . TYR A 1 101 ? 9.15636 25.21388 56.52746 1.000 51.26859 101 TYR A CA 1
ATOM 803 C C . TYR A 1 101 ? 9.51639 26.23322 57.60226 1.000 49.46298 101 TYR A C 1
ATOM 804 O O . TYR A 1 101 ? 10.34981 25.96435 58.47550 1.000 45.77267 101 TYR A O 1
ATOM 813 N N . LYS A 1 102 ? 8.91052 27.42066 57.54472 1.000 52.99930 102 LYS A N 1
ATOM 814 C CA . LYS A 1 102 ? 9.19852 28.43297 58.55510 1.000 58.31577 102 LYS A CA 1
ATOM 815 C C . LYS A 1 102 ? 8.70828 27.99011 59.92740 1.000 63.51160 102 LYS A C 1
AT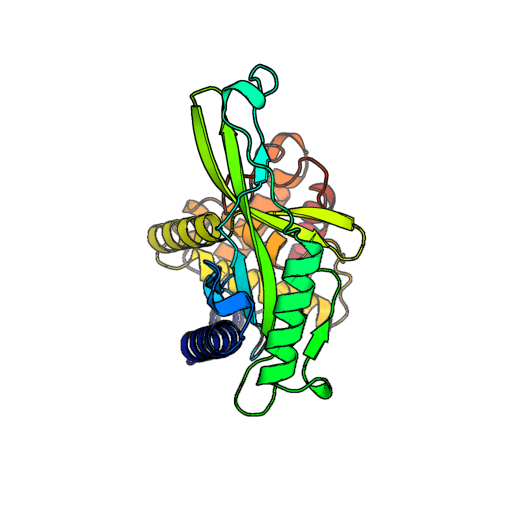OM 816 O O . LYS A 1 102 ? 9.37711 28.23455 60.94003 1.000 67.99831 102 LYS A O 1
ATOM 822 N N . ASP A 1 103 ? 7.55240 27.31967 59.98066 1.000 68.22370 103 ASP A N 1
ATOM 823 C CA . ASP A 1 103 ? 7.07797 26.78666 61.25479 1.000 72.41122 103 ASP A CA 1
ATOM 824 C C . ASP A 1 103 ? 8.05138 25.75286 61.81225 1.000 62.44952 103 ASP A C 1
ATOM 825 O O . ASP A 1 103 ? 8.34962 25.74881 63.01307 1.000 63.87501 103 ASP A O 1
ATOM 830 N N . ASP A 1 104 ? 8.57259 24.88041 60.94695 1.000 52.42356 104 ASP A N 1
ATOM 831 C CA . ASP A 1 104 ? 9.53450 23.87287 61.38086 1.000 54.64031 104 ASP A CA 1
ATOM 832 C C . ASP A 1 104 ? 10.81276 24.52131 61.89444 1.000 55.61166 104 ASP A C 1
ATOM 833 O O . ASP A 1 104 ? 11.38843 24.07346 62.89403 1.000 58.73620 104 ASP A O 1
ATOM 838 N N . VAL A 1 105 ? 11.30315 25.54236 61.18865 1.000 48.27977 105 VAL A N 1
ATOM 839 C CA . VAL A 1 105 ? 12.52574 26.21371 61.61833 1.000 40.72303 105 VAL A CA 1
ATOM 840 C C . VAL A 1 105 ? 12.31181 26.88213 62.96969 1.000 46.99355 105 VAL A C 1
ATOM 841 O O . VAL A 1 105 ? 13.17022 26.80670 63.85923 1.000 46.50212 105 VAL A O 1
ATOM 845 N N . GLU A 1 106 ? 11.15804 27.53440 63.15319 1.000 48.21333 106 GLU A N 1
ATOM 846 C CA . GLU A 1 106 ? 10.84797 28.11281 64.45630 1.000 49.10419 106 GLU A CA 1
ATOM 847 C C . GLU A 1 106 ? 10.77843 27.03757 65.53091 1.000 58.99268 106 GLU A C 1
ATOM 848 O O . GLU A 1 106 ? 11.20795 27.26287 66.66940 1.000 57.46891 106 GLU A O 1
ATOM 854 N N . ASN A 1 107 ? 10.30770 25.84344 65.16707 1.000 58.62796 107 ASN A N 1
ATOM 855 C CA . ASN A 1 107 ? 10.22789 24.75036 66.12852 1.000 60.54397 107 ASN A CA 1
ATOM 856 C C . ASN A 1 107 ? 11.62030 24.30786 66.55391 1.000 51.76738 107 ASN A C 1
ATOM 857 O O . ASN A 1 107 ? 11.89201 24.14163 67.74753 1.000 47.45155 107 ASN A O 1
ATOM 862 N N . ALA A 1 108 ? 12.50025 24.07016 65.58006 1.000 44.31020 108 ALA A N 1
ATOM 863 C CA . ALA A 1 108 ? 13.86912 23.66502 65.88873 1.000 42.22129 108 ALA A CA 1
ATOM 864 C C . ALA A 1 108 ? 14.58408 24.72055 66.72633 1.000 47.38433 108 ALA A C 1
ATOM 865 O O . ALA A 1 108 ? 15.33449 24.38701 67.65476 1.000 59.49946 108 ALA A O 1
ATOM 867 N N . LEU A 1 109 ? 14.36318 26.00255 66.41592 1.000 39.12857 109 LEU A N 1
ATOM 868 C CA . LEU A 1 109 ? 14.99474 27.06230 67.19719 1.000 43.63010 109 LEU A CA 1
ATOM 869 C C . LEU A 1 109 ? 14.48081 27.07116 68.63155 1.000 52.84327 109 LEU A C 1
ATOM 870 O O . LEU A 1 109 ? 15.26351 27.24204 69.57333 1.000 55.39691 109 LEU A O 1
ATOM 875 N N . VAL A 1 110 ? 13.16997 26.89649 68.81948 1.000 50.14807 110 VAL A N 1
ATOM 876 C CA . VAL A 1 110 ? 12.62260 26.81969 70.17187 1.000 55.40198 110 VAL A CA 1
ATOM 877 C C . VAL A 1 110 ? 13.20740 25.62563 70.91447 1.000 63.60333 110 VAL A C 1
ATOM 878 O O . VAL A 1 110 ? 13.58107 25.72694 72.08943 1.000 65.10075 110 VAL A O 1
ATOM 882 N N . ASN A 1 111 ? 13.28462 24.47412 70.24427 1.000 58.21260 111 ASN A N 1
ATOM 883 C CA . ASN A 1 111 ? 13.85985 23.28312 70.86167 1.000 64.91653 111 ASN A CA 1
ATOM 884 C C . ASN A 1 111 ? 15.28448 23.53800 71.33938 1.000 70.01573 111 ASN A C 1
ATOM 885 O O . ASN A 1 111 ? 15.64161 23.19087 72.47118 1.000 71.09058 111 ASN A O 1
ATOM 890 N N . LYS A 1 112 ? 16.11947 24.14101 70.48794 1.000 62.59834 112 LYS A N 1
ATOM 891 C CA . LYS A 1 112 ? 17.51593 24.32955 70.87465 1.000 64.56422 112 LYS A CA 1
ATOM 892 C C . LYS A 1 112 ? 17.67426 25.41499 71.93684 1.000 65.45934 112 LYS A C 1
ATOM 893 O O . LYS A 1 112 ? 18.46983 25.25950 72.87117 1.000 69.13203 112 LYS A O 1
ATOM 899 N N . PHE A 1 113 ? 16.91829 26.51161 71.83076 1.000 57.24952 113 PHE A N 1
ATOM 900 C CA . PHE A 1 113 ? 17.17813 27.68746 72.65019 1.000 51.20538 113 PHE A CA 1
ATOM 901 C C . PHE A 1 113 ? 16.06790 28.05156 73.62422 1.000 59.53443 113 PHE A C 1
ATOM 902 O O . PHE A 1 113 ? 16.28134 28.93532 74.46187 1.000 62.09248 113 PHE A O 1
ATOM 910 N N . GLY A 1 114 ? 14.90497 27.40883 73.55577 1.000 65.20841 114 GLY A N 1
ATOM 911 C CA . GLY A 1 114 ? 13.82427 27.75550 74.46051 1.000 64.56021 114 GLY A CA 1
ATOM 912 C C . GLY A 1 114 ? 12.87444 28.80065 73.90819 1.000 69.65534 114 GLY A C 1
ATOM 913 O O . GLY A 1 114 ? 13.29835 29.73574 73.22194 1.000 72.57843 114 GLY A O 1
ATOM 914 N N . ARG A 1 115 ? 11.58011 28.64419 74.20066 1.000 70.84704 115 ARG A N 1
ATOM 915 C CA . ARG A 1 115 ? 10.56738 29.52503 73.62375 1.000 68.55441 115 ARG A CA 1
ATOM 916 C C . ARG A 1 115 ? 10.76644 30.96956 74.07321 1.000 62.56954 115 ARG A C 1
ATOM 917 O O . ARG A 1 115 ? 10.56504 31.90263 73.28741 1.000 70.10552 115 ARG A O 1
ATOM 925 N N . SER A 1 116 ? 11.21160 31.17920 75.31387 1.000 61.24286 116 SER A N 1
ATOM 926 C CA . SER A 1 116 ? 11.38798 32.54794 75.78672 1.000 66.45857 116 SER A CA 1
ATOM 927 C C . SER A 1 116 ? 12.51945 33.26726 75.06423 1.000 59.95330 116 SER A C 1
ATOM 928 O O . SER A 1 116 ? 12.57954 34.50082 75.10607 1.000 61.86941 116 SER A O 1
ATOM 931 N N . GLU A 1 117 ? 13.41018 32.52954 74.40348 1.000 49.84271 117 GLU A N 1
ATOM 932 C CA . GLU A 1 117 ? 14.53910 33.11433 73.69541 1.000 53.63696 117 GLU A CA 1
ATOM 933 C C . GLU A 1 117 ? 14.27301 33.32304 72.20905 1.000 53.10268 117 GLU A C 1
ATOM 934 O O . GLU A 1 117 ? 15.08208 33.97277 71.53885 1.000 48.29192 117 GLU A O 1
ATOM 940 N N . VAL A 1 118 ? 13.17783 32.78234 71.67739 1.000 52.13912 118 VAL A N 1
ATOM 941 C CA . VAL A 1 118 ? 12.88555 32.81392 70.24864 1.000 47.17872 118 VAL A CA 1
ATOM 942 C C . VAL A 1 118 ? 11.62551 33.63889 70.01307 1.000 51.73141 118 VAL A C 1
ATOM 943 O O . VAL A 1 118 ? 10.60824 33.43646 70.68634 1.000 58.65156 118 VAL A O 1
ATOM 947 N N . VAL A 1 119 ? 11.69841 34.56401 69.05664 1.000 50.17733 119 VAL A N 1
ATOM 948 C CA . VAL A 1 119 ? 10.64298 35.53571 68.77721 1.000 48.11347 119 VAL A CA 1
ATOM 949 C C . VAL A 1 119 ? 10.37985 35.52523 67.27520 1.000 46.24638 119 VAL A C 1
ATOM 950 O O . VAL A 1 119 ? 11.21014 36.00645 66.49537 1.000 45.08497 119 VAL A O 1
ATOM 954 N N . ARG A 1 120 ? 9.24543 34.96418 66.86462 1.000 50.61617 120 ARG A N 1
ATOM 955 C CA . ARG A 1 120 ? 8.87276 34.99939 65.45609 1.000 48.83722 120 ARG A CA 1
ATOM 956 C C . ARG A 1 120 ? 8.57058 36.42865 65.02077 1.000 45.98559 120 ARG A C 1
ATOM 957 O O . ARG A 1 120 ? 7.95117 37.20069 65.75749 1.000 54.19632 120 ARG A O 1
ATOM 965 N N . LYS A 1 121 ? 9.00881 36.78078 63.81301 1.000 42.44881 121 LYS A N 1
ATOM 966 C CA . LYS A 1 121 ? 8.79855 38.11315 63.26148 1.000 44.57666 121 LYS A CA 1
ATOM 967 C C . LYS A 1 121 ? 8.31993 37.99445 61.81760 1.000 45.67512 121 LYS A C 1
ATOM 968 O O . LYS A 1 121 ? 8.17881 36.89512 61.27217 1.000 45.32605 121 LYS A O 1
ATOM 974 N N . ASP A 1 122 ? 8.05866 39.15101 61.20259 1.000 40.58185 122 ASP A N 1
ATOM 975 C CA . ASP A 1 122 ? 7.44938 39.17734 59.87530 1.000 36.61356 122 ASP A CA 1
ATOM 976 C C . ASP A 1 122 ? 8.33779 38.51283 58.82864 1.000 41.82329 122 ASP A C 1
ATOM 977 O O . ASP A 1 122 ? 7.87202 37.67632 58.04599 1.000 40.78681 122 ASP A O 1
ATOM 982 N N . LYS A 1 123 ? 9.62316 38.86305 58.80168 1.000 41.39759 123 LYS A N 1
ATOM 983 C CA . LYS A 1 123 ? 10.53229 38.34482 57.78859 1.000 48.01624 123 LYS A CA 1
ATOM 984 C C . LYS A 1 123 ? 11.62258 37.44066 58.34366 1.000 48.53361 123 LYS A C 1
ATOM 985 O O . LYS A 1 123 ? 12.48704 37.00278 57.57634 1.000 45.49073 123 LYS A O 1
ATOM 991 N N . CYS A 1 124 ? 11.61262 37.14185 59.63864 1.000 43.10397 124 CYS A N 1
ATOM 992 C CA . CYS A 1 124 ? 12.66064 36.31406 60.21923 1.000 37.98094 124 CYS A CA 1
ATOM 993 C C . CYS A 1 124 ? 12.19013 35.78488 61.56717 1.000 48.33758 124 CYS A C 1
ATOM 994 O O . CYS A 1 124 ? 11.05564 36.01631 61.99410 1.000 47.97567 124 CYS A O 1
ATOM 997 N N . ILE A 1 125 ? 13.09142 35.07275 62.23702 1.000 49.46281 125 ILE A N 1
ATOM 998 C CA . ILE A 1 125 ? 12.86357 34.48943 63.55215 1.000 48.55771 125 ILE A CA 1
ATOM 999 C C . ILE A 1 125 ? 14.07634 34.84476 64.39953 1.000 47.48526 125 ILE A C 1
ATOM 1000 O O . ILE A 1 125 ? 15.19648 34.42987 64.08465 1.000 40.83207 125 ILE A O 1
ATOM 1005 N N . THR A 1 126 ? 13.86709 35.63109 65.44928 1.000 42.04035 126 THR A N 1
ATOM 1006 C CA . THR A 1 126 ? 14.96912 36.18582 66.21984 1.000 39.34902 126 THR A CA 1
ATOM 1007 C C . THR A 1 126 ? 15.29488 35.30489 67.41908 1.000 45.84459 126 THR A C 1
ATOM 1008 O O . THR A 1 126 ? 14.40734 34.93698 68.19206 1.000 51.66891 126 THR A O 1
ATOM 1012 N N . VAL A 1 127 ? 16.57154 34.96923 67.56026 1.000 49.44020 127 VAL A N 1
ATOM 1013 C CA . VAL A 1 127 ? 17.10114 34.27125 68.72267 1.000 42.62072 127 VAL A CA 1
ATOM 1014 C C . VAL A 1 127 ? 17.82125 35.30627 69.57292 1.000 40.17911 127 VAL A C 1
ATOM 1015 O O . VAL A 1 127 ? 18.72744 35.99898 69.08783 1.000 51.34264 127 VAL A O 1
ATOM 1019 N N . LYS A 1 128 ? 17.42541 35.40698 70.83853 1.000 36.94691 128 LYS A N 1
ATOM 1020 C CA . LYS A 1 128 ? 17.80809 36.54018 71.66478 1.000 50.03831 128 LYS A CA 1
ATOM 1021 C C . LYS A 1 128 ? 19.24979 36.39434 72.12715 1.000 50.95490 128 LYS A C 1
ATOM 1022 O O . LYS A 1 128 ? 19.77023 35.28607 72.28612 1.000 55.48310 128 LYS A O 1
ATOM 1028 N N . GLU A 1 129 ? 19.89332 37.53505 72.34363 1.000 35.42243 129 GLU A N 1
ATOM 1029 C CA . GLU A 1 129 ? 21.28394 37.54393 72.75881 1.000 38.25724 129 GLU A CA 1
ATOM 1030 C C . GLU A 1 129 ? 21.44800 37.29708 74.25052 1.000 45.02203 129 GLU A C 1
ATOM 1031 O O . GLU A 1 129 ? 20.66835 37.78250 75.07630 1.000 47.38979 129 GLU A O 1
ATOM 1037 N N . ASN A 1 130 ? 22.45226 36.49058 74.58102 1.000 40.05563 130 ASN A N 1
ATOM 1038 C CA . ASN A 1 130 ? 22.86130 36.27471 75.95919 1.000 39.67757 130 ASN A CA 1
ATOM 1039 C C . ASN A 1 130 ? 24.29357 36.78022 76.08163 1.000 51.31350 130 ASN A C 1
ATOM 1040 O O . ASN A 1 130 ? 24.70898 37.65307 75.31290 1.000 48.06295 130 ASN A O 1
ATOM 1045 N N . SER A 1 131 ? 25.06351 36.24040 77.02061 1.000 58.01464 131 SER A N 1
ATOM 1046 C CA . SER A 1 131 ? 26.44402 36.67792 77.17079 1.000 56.18352 131 SER A CA 1
ATOM 1047 C C . SER A 1 131 ? 27.39728 35.98418 76.20632 1.000 48.40166 131 SER A C 1
ATOM 1048 O O . SER A 1 131 ? 28.54334 36.42645 76.07080 1.000 47.21592 131 SER A O 1
ATOM 1051 N N . TYR A 1 132 ? 26.95692 34.91922 75.53116 1.000 49.83034 132 TYR A N 1
ATOM 1052 C CA . TYR A 1 132 ? 27.81058 34.18600 74.60715 1.000 49.45014 132 TYR A CA 1
ATOM 1053 C C . TYR A 1 132 ? 27.41092 34.28542 73.14193 1.000 44.42747 132 TYR A C 1
ATOM 1054 O O . TYR A 1 132 ? 28.24915 34.00866 72.27837 1.000 49.31960 132 TYR A O 1
ATOM 1063 N N . ARG A 1 133 ? 26.17438 34.66820 72.83209 1.000 37.10605 133 ARG A N 1
ATOM 1064 C CA . ARG A 1 133 ? 25.73154 34.73850 71.44769 1.000 39.92227 133 ARG A CA 1
ATOM 1065 C C . ARG A 1 133 ? 25.14968 36.11292 71.15866 1.000 35.78247 133 ARG A C 1
ATOM 1066 O O . ARG A 1 133 ? 24.49942 36.71873 72.01551 1.000 36.66377 133 ARG A O 1
ATOM 1074 N N . VAL A 1 134 ? 25.41474 36.60832 69.94937 1.000 30.77633 134 VAL A N 1
ATOM 1075 C CA . VAL A 1 134 ? 24.76388 37.81734 69.46742 1.000 36.44901 134 VAL A CA 1
ATOM 1076 C C . VAL A 1 134 ? 23.32126 37.49751 69.08745 1.000 35.30389 134 VAL A C 1
ATOM 1077 O O . VAL A 1 134 ? 22.99203 36.36649 68.70528 1.000 39.21602 134 VAL A O 1
ATOM 1081 N N . GLU A 1 135 ? 22.44368 38.49273 69.21721 1.000 40.19022 135 GLU A N 1
ATOM 1082 C CA . GLU A 1 135 ? 21.08188 38.35403 68.71694 1.000 43.42354 135 GLU A CA 1
ATOM 1083 C C . GLU A 1 135 ? 21.11160 38.01742 67.23114 1.000 41.63724 135 GLU A C 1
ATOM 1084 O O . GLU A 1 135 ? 21.77782 38.69472 66.44277 1.000 37.75521 135 GLU A O 1
ATOM 1090 N N . THR A 1 136 ? 20.39702 36.96082 66.84889 1.000 34.60894 136 THR A N 1
ATOM 1091 C CA . THR A 1 136 ? 20.51700 36.38533 65.51321 1.000 34.91450 136 THR A CA 1
ATOM 1092 C C . THR A 1 136 ? 19.15152 36.34116 64.84187 1.000 41.26071 136 THR A C 1
ATOM 1093 O O . THR A 1 136 ? 18.20983 35.75632 65.38247 1.000 44.06459 136 THR A O 1
ATOM 1097 N N . ASP A 1 137 ? 19.05054 36.94140 63.65966 1.000 38.75483 137 ASP A N 1
ATOM 1098 C CA . ASP A 1 137 ? 17.85552 36.83388 62.83093 1.000 35.34006 137 ASP A CA 1
ATOM 1099 C C . ASP A 1 137 ? 18.03094 35.65110 61.88439 1.000 30.46430 137 ASP A C 1
ATOM 1100 O O . ASP A 1 137 ? 18.81710 35.71795 60.93242 1.000 33.55719 137 ASP A O 1
ATOM 1105 N N . VAL A 1 138 ? 17.32197 34.56125 62.16453 1.000 29.55838 138 VAL A N 1
ATOM 1106 C CA . VAL A 1 138 ? 17.29440 33.39453 61.29209 1.000 30.85066 138 VAL A CA 1
ATOM 1107 C C . VAL A 1 138 ? 16.24474 33.62404 60.21205 1.000 29.20280 138 VAL A C 1
ATOM 1108 O O . VAL A 1 138 ? 15.07468 33.88045 60.51314 1.000 31.03130 138 VAL A O 1
ATOM 1112 N N . VAL A 1 139 ? 16.65895 33.52407 58.95782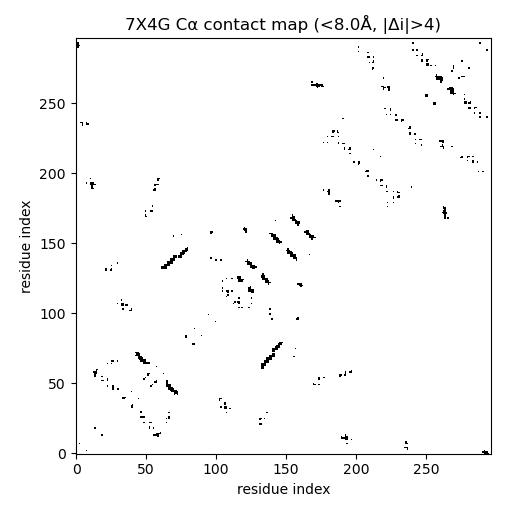 1.000 29.67777 139 VAL A N 1
ATOM 1113 C CA . VAL A 1 139 ? 15.82538 33.84356 57.80937 1.000 31.18197 139 VAL A CA 1
ATOM 1114 C C . VAL A 1 139 ? 15.60408 32.56559 57.01221 1.000 32.81315 139 VAL A C 1
ATOM 1115 O O . VAL A 1 139 ? 16.49909 32.09735 56.30719 1.000 36.73337 139 VAL A O 1
ATOM 1119 N N . PRO A 1 140 ? 14.43668 31.93679 57.14674 1.000 40.22696 140 PRO A N 1
ATOM 1120 C CA . PRO A 1 140 ? 14.14681 30.73426 56.35502 1.000 40.26792 140 PRO A CA 1
ATOM 1121 C C . PRO A 1 140 ? 13.78556 31.11733 54.92754 1.000 37.82557 140 PRO A C 1
ATOM 1122 O O . PRO A 1 140 ? 12.90681 31.95122 54.69950 1.000 42.19370 140 PRO A O 1
ATOM 1126 N N . THR A 1 141 ? 14.48719 30.52197 53.96515 1.000 37.19658 141 THR A N 1
ATOM 1127 C CA . THR A 1 141 ? 14.22737 30.76819 52.55449 1.000 37.58531 141 THR A CA 1
ATOM 1128 C C . THR A 1 141 ? 14.24252 29.44846 51.79594 1.000 42.65870 141 THR A C 1
ATOM 1129 O O . THR A 1 141 ? 14.65463 28.40828 52.31223 1.000 47.63806 141 THR A O 1
ATOM 1133 N N . TRP A 1 142 ? 13.77045 29.50557 50.55634 1.000 43.63266 142 TRP A N 1
ATOM 1134 C CA . TRP A 1 142 ? 13.80028 28.39439 49.62169 1.000 41.24831 142 TRP A CA 1
ATOM 1135 C C . TRP A 1 142 ? 14.66216 28.75736 48.42027 1.000 46.99691 142 TRP A C 1
ATOM 1136 O O . TRP A 1 142 ? 14.85182 29.93396 48.09537 1.000 54.04873 142 TRP A O 1
ATOM 1147 N N . ASP A 1 143 ? 15.18314 27.72252 47.76538 1.000 40.67959 143 ASP A N 1
ATOM 1148 C CA . ASP A 1 143 ? 15.92471 27.90656 46.52604 1.000 47.59017 143 ASP A CA 1
ATOM 1149 C C . ASP A 1 143 ? 15.03427 28.54511 45.46566 1.000 44.07656 143 ASP A C 1
ATOM 1150 O O . ASP A 1 143 ? 13.84247 28.23810 45.36369 1.000 40.06518 143 ASP A O 1
ATOM 1155 N N . TYR A 1 144 ? 15.61963 29.43773 44.66730 1.000 41.54658 144 TYR A N 1
ATOM 1156 C CA . TYR A 1 144 ? 14.87491 30.19333 43.67221 1.000 40.70306 144 TYR A CA 1
ATOM 1157 C C . TYR A 1 144 ? 15.72331 30.34532 42.41992 1.000 38.62130 144 TYR A C 1
ATOM 1158 O O . TYR A 1 144 ? 16.91744 30.63803 42.50000 1.000 43.86865 144 TYR A O 1
ATOM 1167 N N . ARG A 1 145 ? 15.10361 30.12639 41.26818 1.000 40.65154 145 ARG A N 1
ATOM 1168 C CA . ARG A 1 145 ? 15.75874 30.28464 39.97937 1.000 50.81208 145 ARG A CA 1
ATOM 1169 C C . ARG A 1 145 ? 15.00107 31.29978 39.13828 1.000 48.23124 145 ARG A C 1
ATOM 1170 O O . ARG A 1 145 ? 13.76899 31.27697 39.08484 1.000 47.90690 145 ARG A O 1
ATOM 1178 N N . ARG A 1 146 ? 15.73649 32.20209 38.49586 1.000 47.37833 146 ARG A N 1
ATOM 1179 C CA . ARG A 1 146 ? 15.15836 33.11585 37.51771 1.000 45.72179 146 ARG A CA 1
ATOM 1180 C C . ARG A 1 146 ? 15.84557 32.87293 36.18389 1.000 53.97589 146 ARG A C 1
ATOM 1181 O O . ARG A 1 146 ? 17.06554 33.04018 36.07499 1.000 50.56111 146 ARG A O 1
ATOM 1189 N N . TYR A 1 147 ? 15.07312 32.46056 35.18170 1.000 61.45186 147 TYR A N 1
ATOM 1190 C CA . TYR A 1 147 ? 15.61980 32.14491 33.87176 1.000 60.61519 147 TYR A CA 1
ATOM 1191 C C . TYR A 1 147 ? 15.49526 33.33492 32.93013 1.000 69.93042 147 TYR A C 1
ATOM 1192 O O . TYR A 1 147 ? 14.53617 34.10787 32.99553 1.000 75.85266 147 TYR A O 1
ATOM 1201 N N . SER A 1 148 ? 16.48508 33.47427 32.05389 1.000 69.79264 148 SER A N 1
ATOM 1202 C CA . SER A 1 148 ? 16.50937 34.49508 31.02077 1.000 73.87656 148 SER A CA 1
ATOM 1203 C C . SER A 1 148 ? 16.20624 33.85819 29.66458 1.000 81.68611 148 SER A C 1
ATOM 1204 O O . SER A 1 148 ? 15.87599 32.66935 29.57074 1.000 81.69271 148 SER A O 1
ATOM 1207 N N . GLU A 1 149 ? 16.31134 34.66272 28.60331 1.000 88.13994 149 GLU A N 1
ATOM 1208 C CA . GLU A 1 149 ? 15.91771 34.19495 27.27723 1.000 92.97526 149 GLU A CA 1
ATOM 1209 C C . GLU A 1 149 ? 16.83159 33.07808 26.78768 1.000 95.30457 149 GLU A C 1
ATOM 1210 O O . GLU A 1 149 ? 16.37452 32.13649 26.12920 1.000 98.14061 149 GLU A O 1
ATOM 1216 N N . ASN A 1 150 ? 18.12184 33.16414 27.10415 1.000 96.59058 150 ASN A N 1
ATOM 1217 C CA . ASN A 1 150 ? 19.12859 32.25044 26.57827 1.000 101.79541 150 ASN A CA 1
ATOM 1218 C C . ASN A 1 150 ? 19.10341 30.86224 27.21616 1.000 92.33533 150 ASN A C 1
ATOM 1219 O O . ASN A 1 150 ? 19.86284 29.98984 26.78057 1.000 98.74639 150 ASN A O 1
ATOM 1224 N N . GLY A 1 151 ? 18.26043 30.62928 28.22206 1.000 80.51937 151 GLY A N 1
ATOM 1225 C CA . GLY A 1 151 ? 18.22086 29.37224 28.93781 1.000 76.40461 151 GLY A CA 1
ATOM 1226 C C . GLY A 1 151 ? 19.02780 29.33140 30.22194 1.000 78.11068 151 GLY A C 1
ATOM 1227 O O . GLY A 1 151 ? 18.77932 28.45757 31.06148 1.000 74.40520 151 GLY A O 1
ATOM 1228 N N . ASN A 1 152 ? 19.98456 30.23963 30.39697 1.000 73.99454 152 ASN A N 1
ATOM 1229 C CA . ASN A 1 152 ? 20.70548 30.33163 31.65910 1.000 72.31430 152 ASN A CA 1
ATOM 1230 C C . ASN A 1 152 ? 19.77940 30.83494 32.75991 1.000 73.53082 152 ASN A C 1
ATOM 1231 O O . ASN A 1 152 ? 18.81238 31.55911 32.50875 1.000 81.57349 152 ASN A O 1
ATOM 1236 N N . TYR A 1 153 ? 20.08793 30.44886 33.99363 1.000 71.23364 153 TYR A N 1
ATOM 1237 C CA . TYR A 1 153 ? 19.34717 30.91493 35.15329 1.000 65.20945 153 TYR A CA 1
ATOM 1238 C C . TYR A 1 153 ? 20.30732 31.53766 36.15394 1.000 64.56790 153 TYR A C 1
ATOM 1239 O O . TYR A 1 153 ? 21.50934 31.25822 36.15782 1.000 73.22731 153 TYR A O 1
ATOM 1248 N N . VAL A 1 154 ? 19.75382 32.39505 37.00374 1.000 53.62454 154 VAL A N 1
ATOM 1249 C CA . VAL A 1 154 ? 20.44063 32.88195 38.19164 1.000 49.16177 154 VAL A CA 1
ATOM 1250 C C . VAL A 1 154 ? 19.74836 32.29872 39.41352 1.000 44.43435 154 VAL A C 1
ATOM 1251 O O . VAL A 1 154 ? 18.51504 32.18948 39.45391 1.000 36.89731 154 VAL A O 1
ATOM 1255 N N . GLN A 1 155 ? 20.54756 31.92525 40.40802 1.000 44.79870 155 GLN A N 1
ATOM 1256 C CA . GLN A 1 155 ? 20.06759 31.24993 41.60212 1.000 54.93046 155 GLN A CA 1
ATOM 1257 C C . GLN A 1 155 ? 20.10129 32.20424 42.78822 1.000 49.99210 155 GLN A C 1
ATOM 1258 O O . GLN A 1 155 ? 21.03268 33.00267 42.93277 1.000 52.94905 155 GLN A O 1
ATOM 1264 N N . GLY A 1 156 ? 19.08125 32.11777 43.62343 1.000 32.04344 156 GLY A N 1
ATOM 1265 C CA . GLY A 1 156 ? 18.96803 32.96013 44.78741 1.000 34.22775 156 GLY A CA 1
ATOM 1266 C C . GLY A 1 156 ? 18.01341 32.36093 45.79148 1.000 41.94350 156 GLY A C 1
ATOM 1267 O O . GLY A 1 156 ? 17.68541 31.17421 45.73743 1.000 35.97509 156 GLY A O 1
ATOM 1268 N N . THR A 1 157 ? 17.54925 33.20484 46.70622 1.000 42.06071 157 THR A N 1
ATOM 1269 C CA . THR A 1 157 ? 16.63427 32.79245 47.75737 1.000 34.66669 157 THR A CA 1
ATOM 1270 C C . THR A 1 157 ? 15.27447 33.44396 47.54800 1.000 35.25320 157 THR A C 1
ATOM 1271 O O . THR A 1 157 ? 15.16818 34.51855 46.95382 1.000 40.44674 157 THR A O 1
ATOM 1275 N N . LYS A 1 158 ? 14.23136 32.77875 48.03244 1.000 40.33729 158 LYS A N 1
ATOM 1276 C CA . LYS A 1 158 ? 12.88606 33.33177 47.98420 1.000 37.99241 158 LYS A CA 1
ATOM 1277 C C . LYS A 1 158 ? 12.15503 32.94262 49.25673 1.000 38.43000 158 LYS A C 1
ATOM 1278 O O . LYS A 1 158 ? 12.31850 31.82754 49.75470 1.000 40.91190 158 LYS A O 1
ATOM 1284 N N . PHE A 1 159 ? 11.34235 33.85589 49.77784 1.000 31.73893 159 PHE A N 1
ATOM 1285 C CA . PHE A 1 159 ? 10.57428 33.54364 50.97473 1.000 32.36232 159 PHE A CA 1
ATOM 1286 C C . PHE A 1 159 ? 9.29453 34.36591 50.99176 1.000 39.16989 159 PHE A C 1
ATOM 1287 O O . PHE A 1 159 ? 9.08248 35.24266 50.15352 1.000 38.26527 159 PHE A O 1
ATOM 1295 N N . LYS A 1 160 ? 8.41851 34.04164 51.93950 1.000 27.72581 160 LYS A N 1
ATOM 1296 C CA . LYS A 1 160 ? 7.14594 34.72945 52.10597 1.000 40.24207 160 LYS A CA 1
ATOM 1297 C C . LYS A 1 160 ? 7.06811 35.31349 53.50805 1.000 45.55056 160 LYS A C 1
ATOM 1298 O O . LYS A 1 160 ? 7.23998 34.59067 54.49517 1.000 50.50043 160 LYS A O 1
ATOM 1304 N N . THR A 1 161 ? 6.81031 36.61519 53.59471 1.000 36.70820 161 THR A N 1
ATOM 1305 C CA . THR A 1 161 ? 6.61210 37.24190 54.89145 1.000 39.39056 161 THR A CA 1
ATOM 1306 C C . THR A 1 161 ? 5.32312 36.73476 55.53156 1.000 45.70052 161 THR A C 1
ATOM 1307 O O . THR A 1 161 ? 4.42196 36.22358 54.86007 1.000 49.98936 161 THR A O 1
ATOM 1311 N N . ASP A 1 162 ? 5.24620 36.87780 56.85655 1.000 40.21283 162 ASP A N 1
ATOM 1312 C CA . ASP A 1 162 ? 4.02905 36.49705 57.56466 1.000 38.92545 162 ASP A CA 1
ATOM 1313 C C . ASP A 1 162 ? 2.81453 37.25478 57.04076 1.000 50.15087 162 ASP A C 1
ATOM 1314 O O . ASP A 1 162 ? 1.69864 36.72228 57.05283 1.000 61.36501 162 ASP A O 1
ATOM 1319 N N . LYS A 1 163 ? 3.00713 38.48822 56.57431 1.000 49.65059 163 LYS A N 1
ATOM 1320 C CA . LYS A 1 163 ? 1.92493 39.26210 55.97833 1.000 46.70741 163 LYS A CA 1
ATOM 1321 C C . LYS A 1 163 ? 1.61462 38.85896 54.53958 1.000 49.95639 163 LYS A C 1
ATOM 1322 O O . LYS A 1 163 ? 0.77176 39.50379 53.90559 1.000 49.02258 163 LYS A O 1
ATOM 1328 N N . GLY A 1 164 ? 2.25806 37.81848 54.01137 1.000 48.80770 164 GLY A N 1
ATOM 1329 C CA . GLY A 1 164 ? 1.89978 37.27416 52.71536 1.000 42.68804 164 GLY A CA 1
ATOM 1330 C C . GLY A 1 164 ? 2.66332 37.80897 51.52244 1.000 51.69133 164 GLY A C 1
ATOM 1331 O O . GLY A 1 164 ? 2.31709 37.46154 50.38674 1.000 55.29932 164 GLY A O 1
ATOM 1332 N N . ILE A 1 165 ? 3.68440 38.63383 51.73256 1.000 43.72376 165 ILE A N 1
ATOM 1333 C CA . ILE A 1 165 ? 4.45930 39.20642 50.63727 1.000 42.30113 165 ILE A CA 1
ATOM 1334 C C . ILE A 1 165 ? 5.59818 38.26002 50.28122 1.000 46.91046 165 ILE A C 1
ATOM 1335 O O . ILE A 1 165 ? 6.32138 37.78072 51.16298 1.000 48.74618 165 ILE A O 1
ATOM 1340 N N . TRP A 1 166 ? 5.75863 37.98958 48.98712 1.000 47.07624 166 TRP A N 1
ATOM 1341 C CA . TRP A 1 166 ? 6.83571 37.13807 48.49925 1.000 41.90613 166 TRP A CA 1
ATOM 1342 C C . TRP A 1 166 ? 8.02719 37.99585 48.09162 1.000 45.79202 166 TRP A C 1
ATOM 1343 O O . TRP A 1 166 ? 7.87606 38.97351 47.35139 1.000 49.38106 166 TRP A O 1
ATOM 1354 N N . ILE A 1 167 ? 9.20789 37.62125 48.57866 1.000 46.46967 167 ILE A N 1
ATOM 1355 C CA . ILE A 1 167 ? 10.43420 38.38691 48.40446 1.000 40.34922 167 ILE A CA 1
ATOM 1356 C C . ILE A 1 167 ? 11.50300 37.49511 47.79040 1.000 39.19915 167 ILE A C 1
ATOM 1357 O O . ILE A 1 167 ? 11.67187 36.33769 48.19649 1.000 35.54759 167 ILE A O 1
ATOM 1362 N N . ASP A 1 168 ? 12.22350 38.04328 46.81260 1.000 41.02699 168 ASP A N 1
ATOM 1363 C CA . ASP A 1 168 ? 13.35748 37.38901 46.17806 1.000 43.38032 168 ASP A CA 1
ATOM 1364 C C . ASP A 1 168 ? 14.63042 38.11287 46.59225 1.000 37.21123 168 ASP A C 1
ATOM 1365 O O . ASP A 1 168 ? 14.66641 39.34693 46.63144 1.000 40.08588 168 ASP A O 1
ATOM 1370 N N . ASN A 1 169 ? 15.67160 37.34642 46.90652 1.000 31.27248 169 ASN A N 1
ATOM 1371 C CA . ASN A 1 169 ? 16.95753 37.90784 47.28206 1.000 32.95813 169 ASN A CA 1
ATOM 1372 C C . ASN A 1 169 ? 18.06529 37.16256 46.55457 1.000 32.30359 169 ASN A C 1
ATOM 1373 O O . ASN A 1 169 ? 17.87856 36.04181 46.07040 1.000 28.22269 169 ASN A O 1
ATOM 1378 N N . TYR A 1 170 ? 19.24263 37.78167 46.53127 1.000 29.48998 170 TYR A N 1
ATOM 1379 C CA . TYR A 1 170 ? 20.43940 37.18461 45.93928 1.000 31.19133 170 TYR A CA 1
ATOM 1380 C C . TYR A 1 170 ? 21.60981 37.44709 46.87613 1.000 39.21615 170 TYR A C 1
ATOM 1381 O O . TYR A 1 170 ? 22.51020 38.23744 46.56914 1.000 41.25973 170 TYR A O 1
ATOM 1390 N N . PRO A 1 171 ? 21.63405 36.78686 48.03837 1.000 40.99305 171 PRO A N 1
ATOM 1391 C CA . PRO A 1 171 ? 22.66682 37.13140 49.02979 1.000 39.29007 171 PRO A CA 1
ATOM 1392 C C . PRO A 1 171 ? 24.05674 36.66887 48.63550 1.000 35.35660 171 PRO A C 1
ATOM 1393 O O . PRO A 1 171 ? 25.03788 37.37350 48.90766 1.000 37.25722 171 PRO A O 1
ATOM 1397 N N . LYS A 1 172 ? 24.17375 35.50356 47.99685 1.000 39.17644 172 LYS A N 1
ATOM 1398 C CA . LYS A 1 172 ? 25.49375 34.98842 47.64939 1.000 42.63310 172 LYS A CA 1
ATOM 1399 C C . LYS A 1 172 ? 26.17285 35.87005 46.60725 1.000 39.35912 172 LYS A C 1
ATOM 1400 O O . LYS A 1 172 ? 27.34942 36.22364 46.75472 1.000 46.56739 172 LYS A O 1
ATOM 1406 N N . GLN A 1 173 ? 25.44904 36.23241 45.54158 1.000 34.64701 173 GLN A N 1
ATOM 1407 C CA . GLN A 1 173 ? 26.00659 37.15790 44.55985 1.000 30.22894 173 GLN A CA 1
ATOM 1408 C C . GLN A 1 173 ? 26.29081 38.51949 45.17684 1.000 32.03808 173 GLN A C 1
ATOM 1409 O O . GLN A 1 173 ? 27.26729 39.17627 44.80201 1.000 36.20388 173 GLN A O 1
ATOM 1415 N N . HIS A 1 174 ? 25.45545 38.95058 46.12606 1.000 31.13255 174 HIS A N 1
ATOM 1416 C CA . HIS A 1 174 ? 25.70568 40.19077 46.85634 1.000 34.68043 174 HIS A CA 1
ATOM 1417 C C . HIS A 1 174 ? 27.07104 40.15293 47.53409 1.000 39.37056 174 HIS A C 1
ATOM 1418 O O . HIS A 1 174 ? 27.89855 41.05747 47.35362 1.000 44.42091 174 HIS A O 1
ATOM 1425 N N . ILE A 1 175 ? 27.32435 39.09708 48.31034 1.000 30.57032 175 ILE A N 1
ATOM 1426 C CA . ILE A 1 175 ? 28.58486 38.98065 49.03815 1.000 37.64885 175 ILE A CA 1
ATOM 1427 C C . ILE A 1 175 ? 29.75207 38.88626 48.06343 1.000 37.08875 175 ILE A C 1
ATOM 1428 O O . ILE A 1 175 ? 30.78632 39.54398 48.23974 1.000 40.54953 175 ILE A O 1
ATOM 1433 N N . ALA A 1 176 ? 29.61143 38.04375 47.03514 1.000 30.64093 176 ALA A N 1
ATOM 1434 C CA . ALA A 1 176 ? 30.66640 37.88789 46.03703 1.000 33.67233 176 ALA A CA 1
ATOM 1435 C C . ALA A 1 176 ? 31.03188 39.22542 45.40190 1.000 36.91884 176 ALA A C 1
ATOM 1436 O O . ALA A 1 176 ? 32.21529 39.57269 45.28793 1.000 34.45162 176 ALA A O 1
ATOM 1438 N N . ASN A 1 177 ? 30.02322 39.98746 44.97036 1.000 30.60105 177 ASN A N 1
ATOM 1439 C CA . ASN A 1 177 ? 30.28472 41.25289 44.29593 1.000 39.98933 177 ASN A CA 1
ATOM 1440 C C . ASN A 1 177 ? 30.91481 42.26111 45.24533 1.000 32.64237 177 ASN A C 1
ATOM 1441 O O . ASN A 1 177 ? 31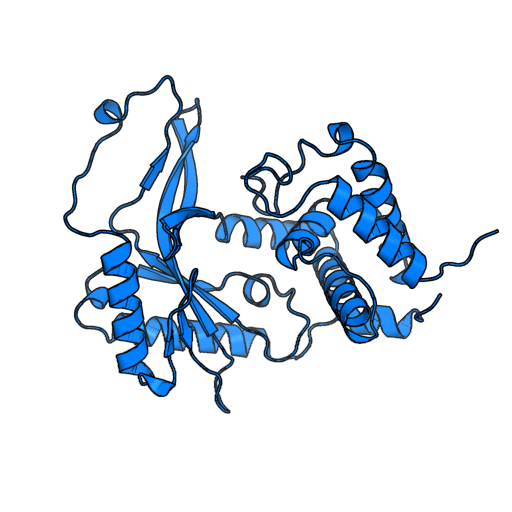.82141 43.00718 44.85247 1.000 31.54484 177 ASN A O 1
ATOM 1446 N N . GLY A 1 178 ? 30.43326 42.31753 46.49105 1.000 36.21836 178 GLY A N 1
ATOM 1447 C CA . GLY A 1 178 ? 31.05003 43.20745 47.46075 1.000 35.02474 178 GLY A CA 1
ATOM 1448 C C . GLY A 1 178 ? 32.51060 42.87549 47.69591 1.000 44.93290 178 GLY A C 1
ATOM 1449 O O . GLY A 1 178 ? 33.35184 43.77144 47.80713 1.000 48.18387 178 GLY A O 1
ATOM 1450 N N . ILE A 1 179 ? 32.83600 41.58004 47.73615 1.000 41.40520 179 ILE A N 1
ATOM 1451 C CA . ILE A 1 179 ? 34.22617 41.15869 47.90259 1.000 43.22804 179 ILE A CA 1
ATOM 1452 C C . ILE A 1 179 ? 35.05976 41.58425 46.69936 1.000 49.16086 179 ILE A C 1
ATOM 1453 O O . ILE A 1 179 ? 36.18317 42.08308 46.84419 1.000 41.09455 179 ILE A O 1
ATOM 1458 N N . SER A 1 180 ? 34.53636 41.35515 45.49155 1.000 54.49970 180 SER A N 1
ATOM 1459 C CA . SER A 1 180 ? 35.24448 41.76911 44.28130 1.000 50.35639 180 SER A CA 1
ATOM 1460 C C . SER A 1 180 ? 35.54601 43.26301 44.30451 1.000 43.32650 180 SER A C 1
ATOM 1461 O O . SER A 1 180 ? 36.67824 43.68729 44.03653 1.000 37.83509 180 SER A O 1
ATOM 1464 N N . LYS A 1 181 ? 34.53074 44.07936 44.59597 1.000 40.70504 181 LYS A N 1
ATOM 1465 C CA . LYS A 1 181 ? 34.73155 45.52450 44.60818 1.000 37.00724 181 LYS A CA 1
ATOM 1466 C C . LYS A 1 181 ? 35.71857 45.93433 45.69540 1.000 37.70282 181 LYS A C 1
ATOM 1467 O O . LYS A 1 181 ? 36.55510 46.82102 45.48262 1.000 38.56118 181 LYS A O 1
ATOM 1473 N N . ASN A 1 182 ? 35.64558 45.29275 46.86602 1.000 45.68751 182 ASN A N 1
ATOM 1474 C CA . ASN A 1 182 ? 36.59367 45.59736 47.93227 1.000 48.04591 182 ASN A CA 1
ATOM 1475 C C . ASN A 1 182 ? 38.02088 45.28480 47.50171 1.000 48.03945 182 ASN A C 1
ATOM 1476 O O . ASN A 1 182 ? 38.94708 46.05373 47.78659 1.000 43.00473 182 ASN A O 1
ATOM 1481 N N . ASN A 1 183 ? 38.21575 44.15843 46.81264 1.000 43.24966 183 ASN A N 1
ATOM 1482 C CA . ASN A 1 183 ? 39.52968 43.83894 46.26253 1.000 55.03540 183 ASN A CA 1
ATOM 1483 C C . ASN A 1 183 ? 39.98871 44.91474 45.28576 1.000 62.95389 183 ASN A C 1
ATOM 1484 O O . ASN A 1 183 ? 41.11515 45.41638 45.37734 1.000 63.45977 183 ASN A O 1
ATOM 1489 N N . ASN A 1 184 ? 39.12436 45.28045 44.33848 1.000 60.68589 184 ASN A N 1
ATOM 1490 C CA . ASN A 1 184 ? 39.49724 46.24794 43.31071 1.000 59.86824 184 ASN A CA 1
ATOM 1491 C C . ASN A 1 184 ? 39.54823 47.68414 43.81936 1.000 60.50425 184 ASN A C 1
ATOM 1492 O O . ASN A 1 184 ? 39.88735 48.58054 43.03837 1.000 56.26822 184 ASN A O 1
ATOM 1497 N N . THR A 1 185 ? 39.22964 47.93322 45.08978 1.000 66.91742 185 THR A N 1
ATOM 1498 C CA . THR A 1 185 ? 39.36256 49.26484 45.67158 1.000 66.57917 185 THR A CA 1
ATOM 1499 C C . THR A 1 185 ? 40.39214 49.31278 46.79309 1.000 64.85637 185 THR A C 1
ATOM 1500 O O . THR A 1 185 ? 40.43088 50.29984 47.53773 1.000 60.87598 185 THR A O 1
ATOM 1504 N N . ALA A 1 186 ? 41.22397 48.27664 46.93112 1.000 70.50164 186 ALA A N 1
ATOM 1505 C CA . ALA A 1 186 ? 42.18417 48.16850 48.03210 1.000 67.52653 186 ALA A CA 1
ATOM 1506 C C . ALA A 1 186 ? 41.47849 48.25570 49.38297 1.000 61.61788 186 ALA A C 1
ATOM 1507 O O . ALA A 1 186 ? 41.92254 48.96030 50.29215 1.000 54.45896 186 ALA A O 1
ATOM 1509 N N . ARG A 1 187 ? 40.35538 47.54268 49.50006 1.000 58.45163 187 ARG A N 1
ATOM 1510 C CA . ARG A 1 187 ? 39.59132 47.43226 50.74380 1.000 57.28624 187 ARG A CA 1
ATOM 1511 C C . ARG A 1 187 ? 39.02913 48.77920 51.19164 1.000 51.65849 187 ARG A C 1
ATOM 1512 O O . ARG A 1 187 ? 38.78346 48.99544 52.37979 1.000 54.86491 187 ARG A O 1
ATOM 1520 N N . ARG A 1 188 ? 38.80825 49.69168 50.24556 1.000 52.58332 188 ARG A N 1
ATOM 1521 C CA . ARG A 1 188 ? 38.23693 50.99428 50.56465 1.000 53.56396 188 ARG A CA 1
ATOM 1522 C C . ARG A 1 188 ? 36.72382 51.03240 50.40366 1.000 50.96122 188 ARG A C 1
ATOM 1523 O O . ARG A 1 188 ? 36.05996 51.84040 51.06396 1.000 50.61294 188 ARG A O 1
ATOM 1531 N N . PHE A 1 189 ? 36.17042 50.18682 49.53125 1.000 39.87582 189 PHE A N 1
ATOM 1532 C CA . PHE A 1 189 ? 34.72299 50.13233 49.34597 1.000 37.61545 189 PHE A CA 1
ATOM 1533 C C . PHE A 1 189 ? 34.00169 49.87669 50.66420 1.000 35.03112 189 PHE A C 1
ATOM 1534 O O . PHE A 1 189 ? 33.09550 50.62620 51.04785 1.000 31.96797 189 PHE A O 1
ATOM 1542 N N . LYS A 1 190 ? 34.38007 48.80799 51.36507 1.000 31.91256 190 LYS A N 1
ATOM 1543 C CA . LYS A 1 190 ? 33.67408 48.45187 52.58934 1.000 45.50301 190 LYS A CA 1
ATOM 1544 C C . LYS A 1 190 ? 33.97886 49.42254 53.72427 1.000 42.32924 190 LYS A C 1
ATOM 1545 O O . LYS A 1 190 ? 33.12802 49.63799 54.59259 1.000 39.61066 190 LYS A O 1
ATOM 1551 N N . ARG A 1 191 ? 35.15530 50.05302 53.71720 1.000 40.67958 191 ARG A N 1
ATOM 1552 C CA . ARG A 1 191 ? 35.41466 51.10625 54.69536 1.000 40.88273 191 ARG A CA 1
ATOM 1553 C C . ARG A 1 191 ? 34.50336 52.30901 54.46745 1.000 45.95395 191 ARG A C 1
ATOM 1554 O O . ARG A 1 191 ? 33.97246 52.88291 55.42577 1.000 44.65607 191 ARG A O 1
ATOM 1562 N N . LEU A 1 192 ? 34.30309 52.70224 53.20650 1.000 41.18062 192 LEU A N 1
ATOM 1563 C CA . LEU A 1 192 ? 33.38956 53.80364 52.91489 1.000 37.72492 192 LEU A CA 1
ATOM 1564 C C . LEU A 1 192 ? 31.94985 53.42454 53.24471 1.000 36.80270 192 LEU A C 1
ATOM 1565 O O . LEU A 1 192 ? 31.17003 54.26317 53.71538 1.000 49.10482 192 LEU A O 1
ATOM 1570 N N . THR A 1 193 ? 31.58214 52.16258 53.00800 1.000 38.66320 193 THR A N 1
ATOM 1571 C CA . THR A 1 193 ? 30.25977 51.68952 53.40791 1.000 38.36948 193 THR A CA 1
ATOM 1572 C C . THR A 1 193 ? 30.07948 51.77743 54.91841 1.000 26.63323 193 THR A C 1
ATOM 1573 O O . THR A 1 193 ? 29.02633 52.21239 55.40594 1.000 36.06712 193 THR A O 1
ATOM 1577 N N . ARG A 1 194 ? 31.10621 51.38521 55.67554 1.000 27.62293 194 ARG A N 1
ATOM 1578 C CA . ARG A 1 194 ? 31.04170 51.50936 57.12640 1.000 41.50455 194 ARG A CA 1
ATOM 1579 C C . ARG A 1 194 ? 30.90211 52.96669 57.53828 1.000 42.84508 194 ARG A C 1
ATOM 1580 O O . A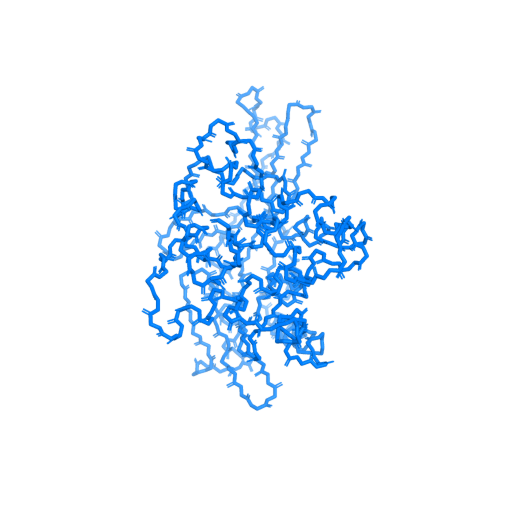RG A 1 194 ? 30.12383 53.29330 58.44259 1.000 44.25315 194 ARG A O 1
ATOM 1588 N N . LEU A 1 195 ? 31.66065 53.85468 56.89132 1.000 36.82699 195 LEU A N 1
ATOM 1589 C CA . LEU A 1 195 ? 31.59141 55.27153 57.22912 1.000 38.53808 195 LEU A CA 1
ATOM 1590 C C . LEU A 1 195 ? 30.19419 55.82414 56.98159 1.000 43.32673 195 LEU A C 1
ATOM 1591 O O . LEU A 1 195 ? 29.65833 56.56963 57.80899 1.000 54.40116 195 LEU A O 1
ATOM 1596 N N . HIS A 1 196 ? 29.57838 55.44976 55.85728 1.000 42.60737 196 HIS A N 1
ATOM 1597 C CA . HIS A 1 196 ? 28.23958 55.94650 55.55189 1.000 36.54013 196 HIS A CA 1
ATOM 1598 C C . HIS A 1 196 ? 27.20749 55.40802 56.53659 1.000 35.92915 196 HIS A C 1
ATOM 1599 O O . HIS A 1 196 ? 26.32790 56.15280 56.99261 1.000 41.15378 196 HIS A O 1
ATOM 1606 N N . ARG A 1 197 ? 27.30075 54.12028 56.88193 1.000 32.01299 197 ARG A N 1
ATOM 1607 C CA . ARG A 1 197 ? 26.37577 53.54976 57.85785 1.000 29.19188 197 ARG A CA 1
ATOM 1608 C C . ARG A 1 197 ? 26.50445 54.25412 59.20452 1.000 37.37296 197 ARG A C 1
ATOM 1609 O O . ARG A 1 197 ? 25.50114 54.64077 59.82706 1.000 39.36536 197 ARG A O 1
ATOM 1617 N N . LYS A 1 198 ? 27.74480 54.42187 59.67234 1.000 38.28537 198 LYS A N 1
ATOM 1618 C CA . LYS A 1 198 ? 27.97613 55.09696 60.94209 1.000 42.32125 198 LYS A CA 1
ATOM 1619 C C . LYS A 1 198 ? 27.45258 56.52586 60.91370 1.000 41.69107 198 LYS A C 1
ATOM 1620 O O . LYS A 1 198 ? 26.84420 56.98238 61.88513 1.000 37.58543 198 LYS A O 1
ATOM 1626 N N . LEU A 1 199 ? 27.66436 57.24225 59.80489 1.000 33.06845 199 LEU A N 1
ATOM 1627 C CA . LEU A 1 199 ? 27.17856 58.61580 59.71058 1.000 33.53770 199 LEU A CA 1
ATOM 1628 C C . LEU A 1 199 ? 25.65957 58.66628 59.78047 1.000 37.63841 199 LEU A C 1
ATOM 1629 O O . LEU A 1 199 ? 25.08885 59.55090 60.43259 1.000 43.69452 199 LEU A O 1
ATOM 1634 N N . ARG A 1 200 ? 24.98713 57.73690 59.09683 1.000 34.93757 200 ARG A N 1
ATOM 1635 C CA . ARG A 1 200 ? 23.53364 57.66525 59.20019 1.000 37.44348 200 ARG A CA 1
ATOM 1636 C C . ARG A 1 200 ? 23.10801 57.47427 60.64937 1.000 44.45408 200 ARG A C 1
ATOM 1637 O O . ARG A 1 200 ? 22.18290 58.14604 61.13283 1.000 48.03876 200 ARG A O 1
ATOM 1645 N N . TYR A 1 201 ? 23.78532 56.57120 61.36539 1.000 43.79794 201 TYR A N 1
ATOM 1646 C CA . TYR A 1 201 ? 23.41334 56.33804 62.75824 1.000 49.36378 201 TYR A CA 1
ATOM 1647 C C . TYR A 1 201 ? 23.63887 57.58601 63.60957 1.000 49.31390 201 TYR A C 1
ATOM 1648 O O . TYR A 1 201 ? 22.79312 57.93067 64.44272 1.000 53.56459 201 TYR A O 1
ATOM 1657 N N . LYS A 1 202 ? 24.78245 58.25919 63.44198 1.000 48.72868 202 LYS A N 1
ATOM 1658 C CA . LYS A 1 202 ? 25.03507 59.47812 64.21304 1.000 54.07387 202 LYS A CA 1
ATOM 1659 C C . LYS A 1 202 ? 23.95251 60.51769 63.95227 1.000 56.65365 202 LYS A C 1
ATOM 1660 O O . LYS A 1 202 ? 23.41613 61.12222 64.88822 1.000 62.28999 202 LYS A O 1
ATOM 1666 N N . MET A 1 203 ? 23.63744 60.75491 62.67438 1.000 53.67869 203 MET A N 1
ATOM 1667 C CA . MET A 1 203 ? 22.60152 61.72395 62.32767 1.000 49.72364 203 MET A CA 1
ATOM 1668 C C . MET A 1 203 ? 21.27832 61.38195 62.99619 1.000 56.93308 203 MET A C 1
ATOM 1669 O O . MET A 1 203 ? 20.58697 62.26934 63.51022 1.000 59.82481 203 MET A O 1
ATOM 1674 N N . ILE A 1 204 ? 20.90370 60.10065 62.99458 1.000 59.47590 204 ILE A N 1
ATOM 1675 C CA . ILE A 1 204 ? 19.66260 59.71855 63.66120 1.000 63.73811 204 ILE A CA 1
ATOM 1676 C C . ILE A 1 204 ? 19.76355 59.90116 65.17469 1.000 82.45609 204 ILE A C 1
ATOM 1677 O O . ILE A 1 204 ? 18.76946 60.23780 65.83154 1.000 80.77057 204 ILE A O 1
ATOM 1682 N N . ASP A 1 205 ? 20.95749 59.73902 65.74994 1.000 94.93980 205 ASP A N 1
ATOM 1683 C CA . ASP A 1 205 ? 21.07819 59.78527 67.20477 1.000 100.00942 205 ASP A CA 1
ATOM 1684 C C . ASP A 1 205 ? 21.01911 61.20588 67.76181 1.000 103.38906 205 ASP A C 1
ATOM 1685 O O . ASP A 1 205 ? 20.30976 61.45940 68.74176 1.000 114.34419 205 ASP A O 1
ATOM 1690 N N . ASP A 1 206 ? 21.74893 62.14846 67.16350 1.000 91.26113 206 ASP A N 1
ATOM 1691 C CA . ASP A 1 206 ? 21.75892 63.50544 67.70293 1.000 90.99608 206 ASP A CA 1
ATOM 1692 C C . ASP A 1 206 ? 20.54204 64.33708 67.30020 1.000 93.25576 206 ASP A C 1
ATOM 1693 O O . ASP A 1 206 ? 20.52924 65.54488 67.56401 1.000 94.65657 206 ASP A O 1
ATOM 1698 N N . GLY A 1 207 ? 19.52909 63.73629 66.68289 1.000 84.81663 207 GLY A N 1
ATOM 1699 C CA . GLY A 1 207 ? 18.24354 64.38464 66.48641 1.000 72.54556 207 GLY A CA 1
ATOM 1700 C C . GLY A 1 207 ? 17.87449 64.64928 65.04249 1.000 67.51581 207 GLY A C 1
ATOM 1701 O O . GLY A 1 207 ? 16.74381 65.08838 64.78172 1.000 73.62711 207 GLY A O 1
ATOM 1702 N N . GLY A 1 208 ? 18.78438 64.42069 64.09538 1.000 61.99907 208 GLY A N 1
ATOM 1703 C CA . GLY A 1 208 ? 18.50264 64.71230 62.70178 1.000 60.51960 208 GLY A CA 1
ATOM 1704 C C . GLY A 1 208 ? 17.28273 63.97641 62.18166 1.000 60.49041 208 GLY A C 1
ATOM 1705 O O . GLY A 1 208 ? 16.84942 62.95618 62.72045 1.000 64.46411 208 GLY A O 1
ATOM 1706 N N . ASN A 1 209 ? 16.72057 64.51734 61.10323 1.000 62.90621 209 ASN A N 1
ATOM 1707 C CA . ASN A 1 209 ? 15.48767 63.99849 60.51389 1.000 72.31270 209 ASN A CA 1
ATOM 1708 C C . ASN A 1 209 ? 15.86366 63.15070 59.30216 1.000 70.88176 209 ASN A C 1
ATOM 1709 O O . ASN A 1 209 ? 15.91225 63.63394 58.17034 1.000 69.52079 209 ASN A O 1
ATOM 1714 N N . VAL A 1 210 ? 16.13148 61.87080 59.54823 1.000 67.26652 210 VAL A N 1
ATOM 1715 C CA . VAL A 1 210 ? 16.50289 60.92146 58.50501 1.000 58.31421 210 VAL A CA 1
ATOM 1716 C C . VAL A 1 210 ? 15.27514 60.09846 58.14299 1.000 52.79951 210 VAL A C 1
ATOM 1717 O O . VAL A 1 210 ? 14.59141 59.56725 59.02749 1.000 50.74565 210 VAL A O 1
ATOM 1721 N N . SER A 1 211 ? 14.99443 59.99447 56.84583 1.000 51.32678 211 SER A N 1
ATOM 1722 C CA . SER A 1 211 ? 13.84372 59.22997 56.38596 1.000 46.44773 211 SER A CA 1
ATOM 1723 C C . SER A 1 211 ? 13.98036 57.76132 56.76773 1.000 51.38465 211 SER A C 1
ATOM 1724 O O . SER A 1 211 ? 15.07222 57.18703 56.72507 1.000 55.33260 211 SER A O 1
ATOM 1727 N N . ASP A 1 212 ? 12.85433 57.15480 57.15253 1.000 51.43550 212 ASP A N 1
ATOM 1728 C CA . ASP A 1 212 ? 12.82868 55.72430 57.43396 1.000 53.05913 212 ASP A CA 1
ATOM 1729 C C . ASP A 1 212 ? 13.06567 54.88499 56.18626 1.000 50.23174 212 ASP A C 1
ATOM 1730 O O . ASP A 1 212 ? 13.36241 53.69123 56.30363 1.000 43.60260 212 ASP A O 1
ATOM 1735 N N . ASN A 1 213 ? 12.94173 55.48182 54.99903 1.000 48.14391 213 ASN A N 1
ATOM 1736 C CA . ASN A 1 213 ? 13.17030 54.75426 53.75778 1.000 43.73788 213 ASN A CA 1
ATOM 1737 C C . ASN A 1 213 ? 14.64566 54.48185 53.49777 1.000 42.05456 213 ASN A C 1
ATOM 1738 O O . ASN A 1 213 ? 14.96600 53.59004 52.70552 1.000 39.68419 213 ASN A O 1
ATOM 1743 N N . ILE A 1 214 ? 15.54736 55.22776 54.13276 1.000 39.55690 214 ILE A N 1
ATOM 1744 C CA . ILE A 1 214 ? 16.98365 55.03188 53.94800 1.000 41.25053 214 ILE A CA 1
ATOM 1745 C C . ILE A 1 214 ? 17.42363 53.91888 54.89604 1.000 49.28659 214 ILE A C 1
ATOM 1746 O O . ILE A 1 214 ? 17.62644 54.14763 56.08972 1.000 56.01205 214 ILE A O 1
ATOM 1751 N N . THR A 1 215 ? 17.57172 52.70910 54.36598 1.000 44.30515 215 THR A N 1
ATOM 1752 C CA . THR A 1 215 ? 17.99049 51.55097 55.14078 1.000 37.91016 215 THR A CA 1
ATOM 1753 C C . THR A 1 215 ? 19.49528 51.33769 55.00935 1.000 34.22795 215 THR A C 1
ATOM 1754 O O . THR A 1 215 ? 20.17161 51.96902 54.19447 1.000 31.98611 215 THR A O 1
ATOM 1758 N N . SER A 1 216 ? 20.01705 50.42108 55.82915 1.000 35.96383 216 SER A N 1
ATOM 1759 C CA . SER A 1 216 ? 21.43263 50.07614 55.73932 1.000 42.35014 216 SER A CA 1
ATOM 1760 C C . SER A 1 216 ? 21.73592 49.34689 54.43665 1.000 42.17363 216 SER A C 1
ATOM 1761 O O . SER A 1 216 ? 22.76346 49.60486 53.79683 1.000 36.24256 216 SER A O 1
ATOM 1764 N N . PHE A 1 217 ? 20.85838 48.42083 54.04078 1.000 34.24910 217 PHE A N 1
ATOM 1765 C CA . PHE A 1 217 ? 20.99279 47.75900 52.74726 1.000 33.89810 217 PHE A CA 1
ATOM 1766 C C . PHE A 1 217 ? 21.01412 48.77449 51.60984 1.000 36.42425 217 PHE A C 1
ATOM 1767 O O . PHE A 1 217 ? 21.78958 48.63665 50.65437 1.000 41.82202 217 PHE A O 1
ATOM 1775 N N . LEU A 1 218 ? 20.18435 49.81631 51.70737 1.000 37.10418 218 LEU A N 1
ATOM 1776 C CA . LEU A 1 218 ? 20.16319 50.84709 50.67466 1.000 31.79356 218 LEU A CA 1
ATOM 1777 C C . LEU A 1 218 ? 21.47428 51.62229 50.64246 1.000 33.53194 218 LEU A C 1
ATOM 1778 O O . LEU A 1 218 ? 22.01984 51.88652 49.56602 1.000 38.22685 218 LEU A O 1
ATOM 1783 N N . LEU A 1 219 ? 21.98349 52.01604 51.81377 1.000 28.81311 219 LEU A N 1
ATOM 1784 C CA . LEU A 1 219 ? 23.26990 52.70511 51.86557 1.000 33.43226 219 LEU A CA 1
ATOM 1785 C C . LEU A 1 219 ? 24.37343 51.84887 51.26205 1.000 30.18748 219 LEU A C 1
ATOM 1786 O O . LEU A 1 219 ? 25.23700 52.35260 50.53126 1.000 29.31848 219 LEU A O 1
ATOM 1791 N N . GLU A 1 220 ? 24.36780 50.55123 51.56940 1.000 30.90199 220 GLU A N 1
ATOM 1792 C CA . GLU A 1 220 ? 25.36581 49.65668 50.99866 1.000 33.07813 220 GLU A CA 1
ATOM 1793 C C . GLU A 1 220 ? 25.24752 49.59788 49.48153 1.000 36.66231 220 GLU A C 1
ATOM 1794 O O . GLU A 1 220 ? 26.25965 49.64268 48.77516 1.000 29.09730 220 GLU A O 1
ATOM 1800 N N . CYS A 1 221 ? 24.01827 49.50916 48.96114 1.000 22.54883 221 CYS A N 1
ATOM 1801 C CA . CYS A 1 221 ? 23.83121 49.47617 47.51213 1.000 40.11048 221 CYS A CA 1
ATOM 1802 C C . CYS A 1 221 ? 24.25937 50.78602 46.85933 1.000 36.20755 221 CYS A C 1
ATOM 1803 O O . CYS A 1 221 ? 24.80791 50.78325 45.74572 1.000 37.99118 221 CYS A O 1
ATOM 1806 N N . LEU A 1 222 ? 24.09544 51.90162 47.57001 1.000 31.20318 222 LEU A N 1
ATOM 1807 C CA . LEU A 1 222 ? 24.50368 53.18739 47.01957 1.000 32.39066 222 LEU A CA 1
ATOM 1808 C C . LEU A 1 222 ? 26.01898 53.28396 46.95742 1.000 31.66035 222 LEU A C 1
ATOM 1809 O O . LEU A 1 222 ? 26.58127 53.69621 45.93589 1.000 26.31582 222 LEU A O 1
ATOM 1814 N N . VAL A 1 223 ? 26.70053 52.91482 48.04478 1.000 28.14110 223 VAL A N 1
ATOM 1815 C CA . VAL A 1 223 ? 28.15924 52.95807 48.02321 1.000 28.78465 223 VAL A CA 1
ATOM 1816 C C . VAL A 1 223 ? 28.69617 51.97046 46.99358 1.000 35.43707 223 VAL A C 1
ATOM 1817 O O . VAL A 1 223 ? 29.70028 52.23607 46.32076 1.000 39.35792 223 VAL A O 1
ATOM 1821 N N . TRP A 1 224 ? 28.03520 50.81575 46.85300 1.000 31.55261 224 TRP A N 1
ATOM 1822 C CA . TRP A 1 224 ? 28.35828 49.88849 45.77365 1.000 39.41799 224 TRP A CA 1
ATOM 1823 C C . TRP A 1 224 ? 28.30303 50.57841 44.41916 1.000 35.70012 224 TRP A C 1
ATOM 1824 O O . TRP A 1 224 ? 29.15805 50.34756 43.55658 1.000 38.14481 224 TRP A O 1
ATOM 1835 N N . ASN A 1 225 ? 27.30395 51.43923 44.21888 1.000 38.48786 225 ASN A N 1
ATOM 1836 C CA . ASN A 1 225 ? 27.13189 52.10203 42.93193 1.000 39.15599 225 ASN A CA 1
ATOM 1837 C C . ASN A 1 225 ? 28.08253 53.27601 42.72467 1.000 43.33890 225 ASN A C 1
ATOM 1838 O O . ASN A 1 225 ? 28.10931 53.83943 41.62519 1.000 50.85613 225 ASN A O 1
ATOM 1843 N N . VAL A 1 226 ? 28.84928 53.65877 43.73639 1.000 40.92657 226 VAL A N 1
ATOM 1844 C CA . VAL A 1 226 ? 29.86224 54.70362 43.56879 1.000 40.95009 226 VAL A CA 1
ATOM 1845 C C . VAL A 1 226 ? 31.06199 54.11133 42.83335 1.000 42.58915 226 VAL A C 1
ATOM 1846 O O . VAL A 1 226 ? 31.59185 53.07455 43.26370 1.000 41.67373 226 VAL A O 1
ATOM 1850 N N . PRO A 1 227 ? 31.50871 54.72193 41.73513 1.000 44.82044 227 PRO A N 1
ATOM 1851 C CA . PRO A 1 227 ? 32.58908 54.12077 40.94516 1.000 47.10765 227 PRO A CA 1
ATOM 1852 C C . PRO A 1 227 ? 33.89554 54.05889 41.72100 1.000 41.48559 227 PRO A C 1
ATOM 1853 O O . PRO A 1 227 ? 34.17545 54.89535 42.58293 1.000 42.09344 227 PRO A O 1
ATOM 1857 N N . ASN A 1 228 ? 34.69381 53.03540 41.40129 1.000 37.36538 228 ASN A N 1
ATOM 1858 C CA . ASN A 1 228 ? 35.92805 52.77624 42.13680 1.000 42.92953 228 ASN A CA 1
ATOM 1859 C C . ASN A 1 228 ? 36.87047 53.97388 42.12974 1.000 48.75557 228 ASN A C 1
ATOM 1860 O O . ASN A 1 228 ? 37.62441 54.16400 43.08898 1.000 53.13773 228 ASN A O 1
ATOM 1865 N N . ARG A 1 229 ? 36.85743 54.77817 41.06066 1.000 58.99515 229 ARG A N 1
ATOM 1866 C CA . ARG A 1 229 ? 37.79963 55.89022 40.95663 1.000 57.48077 229 ARG A CA 1
ATOM 1867 C C . ARG A 1 229 ? 37.65095 56.87655 42.10921 1.000 58.77990 229 ARG A C 1
ATOM 1868 O O . ARG A 1 229 ? 38.64088 57.47908 42.53826 1.000 65.24640 229 ARG A O 1
ATOM 1876 N N . ILE A 1 230 ? 36.43210 57.05178 42.62623 1.000 58.93025 230 ILE A N 1
ATOM 1877 C CA . ILE A 1 230 ? 36.21843 57.99659 43.71805 1.000 59.40992 230 ILE A CA 1
ATOM 1878 C C . ILE A 1 230 ? 36.88859 57.50661 44.99572 1.000 58.11348 230 ILE A C 1
ATOM 1879 O O . ILE A 1 230 ? 37.30260 58.31025 45.84078 1.000 63.57666 230 ILE A O 1
ATOM 1884 N N . MET A 1 231 ? 37.03695 56.19413 45.14668 1.000 52.49029 231 MET A N 1
ATOM 1885 C CA . MET A 1 231 ? 37.72089 55.61987 46.29715 1.000 52.07821 231 MET A CA 1
ATOM 1886 C C . MET A 1 231 ? 39.22542 55.50800 46.07811 1.000 57.63190 231 MET A C 1
ATOM 1887 O O . MET A 1 231 ? 40.00593 55.69392 47.01870 1.000 58.77036 231 MET A O 1
ATOM 1892 N N . ASN A 1 232 ? 39.64282 55.20995 44.84680 1.000 56.78877 232 ASN A N 1
ATOM 1893 C CA . ASN A 1 232 ? 41.05329 54.98611 44.55152 1.000 57.63327 232 ASN A CA 1
ATOM 1894 C C . ASN A 1 232 ? 41.81947 56.29493 44.39023 1.000 65.88293 232 ASN A C 1
ATOM 1895 O O . ASN A 1 232 ? 42.96241 56.40557 44.84796 1.000 71.83526 232 ASN A O 1
ATOM 1900 N N . ASP A 1 233 ? 41.21273 57.29513 43.74731 1.000 68.37004 233 ASP A N 1
ATOM 1901 C CA . ASP A 1 233 ? 41.92682 58.48252 43.29059 1.000 69.06787 233 ASP A CA 1
ATOM 1902 C C . ASP A 1 233 ? 41.83893 59.64399 44.27587 1.000 71.20342 233 ASP A C 1
ATOM 1903 O O . ASP A 1 233 ? 41.95848 60.80563 43.87268 1.000 76.49370 233 ASP A O 1
ATOM 1908 N N . TYR A 1 234 ? 41.62992 59.36159 45.55887 1.000 71.89323 234 TYR A N 1
ATOM 1909 C CA . TYR A 1 234 ? 41.68822 60.39469 46.58133 1.000 77.04657 234 TYR A CA 1
ATOM 1910 C C . TYR A 1 234 ? 42.45901 59.86091 47.78057 1.000 85.00847 234 TYR A C 1
ATOM 1911 O O . TYR A 1 234 ? 42.62221 58.65007 47.95013 1.000 86.10741 234 TYR A O 1
ATOM 1920 N N . ASP A 1 235 ? 42.93465 60.78470 48.61962 1.000 86.88611 235 ASP A N 1
ATOM 1921 C CA . ASP A 1 235 ? 43.96308 60.47037 49.60072 1.000 93.06597 235 ASP A CA 1
ATOM 1922 C C . ASP A 1 235 ? 43.52096 60.58956 51.05221 1.000 82.70885 235 ASP A C 1
ATOM 1923 O O . ASP A 1 235 ? 44.19891 60.03670 51.92513 1.000 85.49821 235 ASP A O 1
ATOM 1928 N N . THR A 1 236 ? 42.41963 61.27695 51.33981 1.000 69.65904 236 THR A N 1
ATOM 1929 C CA . THR A 1 236 ? 41.86590 61.32726 52.68361 1.000 66.99921 236 THR A CA 1
ATOM 1930 C C . THR A 1 236 ? 40.42179 60.84476 52.66607 1.000 73.34571 236 THR A C 1
ATOM 1931 O O . THR A 1 236 ? 39.75250 60.85813 51.62906 1.000 78.96347 236 THR A O 1
ATOM 1935 N N . TRP A 1 237 ? 39.93943 60.42039 53.83811 1.000 63.29935 237 TRP A N 1
ATOM 1936 C CA . TRP A 1 237 ? 38.56089 59.94895 53.92475 1.000 59.78397 237 TRP A CA 1
ATOM 1937 C C . TRP A 1 237 ? 37.56240 61.09487 53.85744 1.000 64.82727 237 TRP A C 1
ATOM 1938 O O . TRP A 1 237 ? 36.44154 60.90605 53.36867 1.000 59.71435 237 TRP A O 1
ATOM 1949 N N . THR A 1 238 ? 37.94532 62.28136 54.33531 1.000 69.53039 238 THR A N 1
ATOM 1950 C CA . THR A 1 238 ? 37.09199 63.45368 54.17327 1.000 64.50974 238 THR A CA 1
ATOM 1951 C C . THR A 1 238 ? 36.77512 63.68910 52.70300 1.000 60.73277 238 THR A C 1
ATOM 1952 O O . THR A 1 238 ? 35.61369 63.89360 52.32680 1.000 56.58920 238 THR A O 1
ATOM 1956 N N . GLU A 1 239 ? 37.79517 63.59562 51.84665 1.000 57.94994 239 GLU A N 1
ATOM 1957 C CA . GLU A 1 239 ? 37.59612 63.87092 50.42966 1.000 56.18322 239 GLU A CA 1
ATOM 1958 C C . GLU A 1 239 ? 36.83537 62.74302 49.74459 1.000 54.94055 239 GLU A C 1
ATOM 1959 O O . GLU A 1 239 ? 35.97215 63.00168 48.90050 1.000 60.33415 239 GLU A O 1
ATOM 1965 N N . ARG A 1 240 ? 37.15114 61.48716 50.07330 1.000 59.77141 240 ARG A N 1
ATOM 1966 C CA . ARG A 1 240 ? 36.41407 60.37328 49.48248 1.000 53.52743 240 ARG A CA 1
ATOM 1967 C C . ARG A 1 240 ? 34.93387 60.44333 49.83867 1.000 49.49182 240 ARG A C 1
ATOM 1968 O O . ARG A 1 240 ? 34.06823 60.23032 48.98086 1.000 39.30758 240 ARG A O 1
ATOM 1976 N N . LEU A 1 241 ? 34.62654 60.76617 51.09681 1.000 48.76059 241 LEU A N 1
ATOM 1977 C CA . LEU A 1 241 ? 33.23772 60.91691 51.51992 1.000 45.62862 241 LEU A CA 1
ATOM 1978 C C . LEU A 1 241 ? 32.55999 62.07485 50.79451 1.000 52.23255 241 LEU A C 1
ATOM 1979 O O . LEU A 1 241 ? 31.43828 61.93474 50.28540 1.000 49.70044 241 LEU A O 1
ATOM 1984 N N . LYS A 1 242 ? 33.22224 63.23643 50.75784 1.000 56.67432 242 LYS A N 1
ATOM 1985 C CA . LYS A 1 242 ? 32.69822 64.38696 50.02874 1.000 53.43686 242 LYS A CA 1
ATOM 1986 C C . LYS A 1 242 ? 32.36537 64.01734 48.58761 1.000 50.70930 242 LYS A C 1
ATOM 1987 O O . LYS A 1 242 ? 31.26444 64.29568 48.09592 1.000 56.80750 242 LYS A O 1
ATOM 1993 N N . GLN A 1 243 ? 33.30712 63.36643 47.90241 1.000 46.75651 243 GLN A N 1
ATOM 1994 C CA . GLN A 1 243 ? 33.12533 63.05380 46.48999 1.000 51.32846 243 GLN A CA 1
ATOM 1995 C C . GLN A 1 243 ? 32.02307 62.02248 46.28463 1.000 42.83775 243 GLN A C 1
ATOM 1996 O O . GLN A 1 243 ? 31.25704 62.11594 45.31936 1.000 52.15787 243 GLN A O 1
ATOM 2002 N N . SER A 1 244 ? 31.93402 61.02082 47.16567 1.000 34.93391 244 SER A N 1
ATOM 2003 C CA . SER A 1 244 ? 30.86632 60.03429 47.03611 1.000 38.93620 244 SER A CA 1
ATOM 2004 C C . SER A 1 244 ? 29.49912 60.68287 47.21299 1.000 43.08390 244 SER A C 1
ATOM 2005 O O . SER A 1 244 ? 28.55363 60.37311 46.47389 1.000 33.00662 244 SER A O 1
ATOM 2008 N N . ILE A 1 245 ? 29.37510 61.58942 48.18669 1.000 49.07052 245 ILE A N 1
ATOM 2009 C CA . ILE A 1 245 ? 28.11685 62.31043 48.36028 1.000 46.49699 245 ILE A CA 1
ATOM 2010 C C . ILE A 1 245 ? 27.80063 63.13352 47.12072 1.000 45.04495 245 ILE A C 1
ATOM 2011 O O . ILE A 1 245 ? 26.65259 63.17408 46.66142 1.000 48.04425 245 ILE A O 1
ATOM 2016 N N . ILE A 1 246 ? 28.81203 63.80435 46.56239 1.000 41.72364 246 ILE A N 1
ATOM 2017 C CA . ILE A 1 246 ? 28.59688 64.60687 45.36093 1.000 45.09886 246 ILE A CA 1
ATOM 2018 C C . ILE A 1 246 ? 28.09692 63.73110 44.21942 1.000 43.59950 2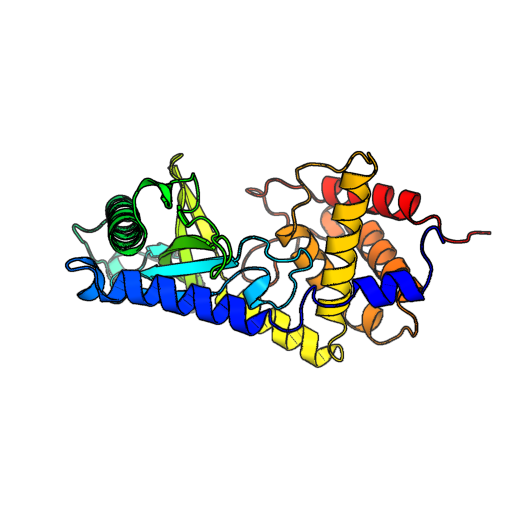46 ILE A C 1
ATOM 2019 O O . ILE A 1 246 ? 27.15342 64.09328 43.50582 1.000 34.48171 246 ILE A O 1
ATOM 2024 N N . TYR A 1 247 ? 28.70639 62.55644 44.04507 1.000 34.06919 247 TYR A N 1
ATOM 2025 C CA . TYR A 1 247 ? 28.31870 61.66080 42.95860 1.000 48.53113 247 TYR A CA 1
ATOM 2026 C C . TYR A 1 247 ? 26.88390 61.17754 43.13201 1.000 48.35724 247 TYR A C 1
ATOM 2027 O O . TYR A 1 247 ? 26.07980 61.21972 42.19010 1.000 41.36090 247 TYR A O 1
ATOM 2036 N N . LEU A 1 248 ? 26.54782 60.70507 44.33427 1.000 37.95650 248 LEU A N 1
ATOM 2037 C CA . LEU A 1 248 ? 25.20823 60.17831 44.57080 1.000 32.07870 248 LEU A CA 1
ATOM 2038 C C . LEU A 1 248 ? 24.15595 61.26987 44.40576 1.000 36.13516 248 LEU A C 1
ATOM 2039 O O . LEU A 1 248 ? 23.12460 61.06234 43.75107 1.000 41.29868 248 LEU A O 1
ATOM 2044 N N . TYR A 1 249 ? 24.41008 62.45039 44.97677 1.000 34.74255 249 TYR A N 1
ATOM 2045 C CA . TYR A 1 249 ? 23.51239 63.58396 44.78892 1.000 35.12571 249 TYR A CA 1
ATOM 2046 C C . TYR A 1 249 ? 23.30658 63.87441 43.30809 1.000 39.55953 249 TYR A C 1
ATOM 2047 O O . TYR A 1 249 ? 22.17028 63.91480 42.82168 1.000 37.32150 249 TYR A O 1
ATOM 2056 N N . ASN A 1 250 ? 24.40460 64.10092 42.57804 1.000 46.24043 250 ASN A N 1
ATOM 2057 C CA . ASN A 1 250 ? 24.30411 64.46198 41.16843 1.000 48.38046 250 ASN A CA 1
ATOM 2058 C C . ASN A 1 250 ? 23.51152 63.42712 40.38422 1.000 46.48828 250 ASN A C 1
ATOM 2059 O O . ASN A 1 250 ? 22.64078 63.78138 39.58104 1.000 42.58291 250 ASN A O 1
ATOM 2064 N N . ASN A 1 251 ? 23.78350 62.14485 40.60749 1.000 40.61929 251 ASN A N 1
ATOM 2065 C CA . ASN A 1 251 ? 23.14448 61.10572 39.81724 1.000 39.41791 251 ASN A CA 1
ATOM 2066 C C . ASN A 1 251 ? 21.80311 60.66172 40.38537 1.000 37.22456 251 ASN A C 1
ATOM 2067 O O . ASN A 1 251 ? 21.21730 59.70464 39.87008 1.000 30.36980 251 ASN A O 1
ATOM 2072 N N . THR A 1 252 ? 21.29873 61.32652 41.42521 1.000 35.88960 252 THR A N 1
ATOM 2073 C CA . THR A 1 252 ? 19.92828 61.10065 41.86862 1.000 37.66776 252 THR A CA 1
ATOM 2074 C C . THR A 1 252 ? 19.03317 62.32350 41.69865 1.000 35.89147 252 THR A C 1
ATOM 2075 O O . THR A 1 252 ? 17.90171 62.32037 42.19515 1.000 40.48507 252 THR A O 1
ATOM 2079 N N . ARG A 1 253 ? 19.49823 63.36343 41.00018 1.000 39.31376 253 ARG A N 1
ATOM 2080 C CA . ARG A 1 253 ? 18.63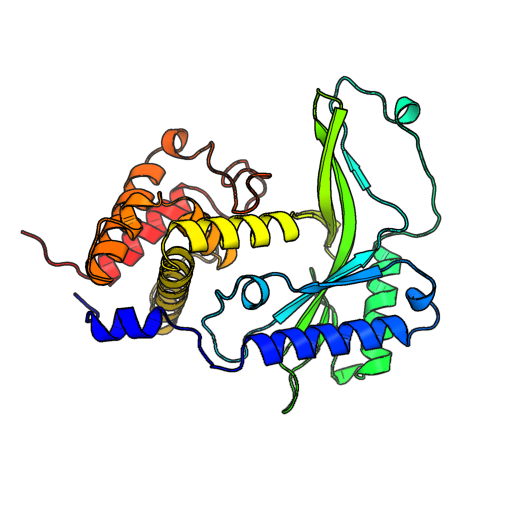290 64.51460 40.75616 1.000 43.14722 253 ARG A CA 1
ATOM 2081 C C . ARG A 1 253 ? 17.54371 64.19463 39.73918 1.000 49.28275 253 ARG A C 1
ATOM 2082 O O . ARG A 1 253 ? 16.42317 64.70436 39.85376 1.000 48.52856 253 ARG A O 1
ATOM 2090 N N . GLU A 1 254 ? 17.84913 63.35948 38.74786 1.000 50.44743 254 GLU A N 1
ATOM 2091 C CA . GLU A 1 254 ? 16.89299 62.93029 37.73527 1.000 47.94466 254 GLU A CA 1
ATOM 2092 C C . GLU A 1 254 ? 16.84385 61.40952 37.71489 1.000 56.45004 254 GLU A C 1
ATOM 2093 O O . GLU A 1 254 ? 17.89045 60.75284 37.73373 1.000 54.38632 254 GLU A O 1
ATOM 2099 N N . GLU A 1 255 ? 15.62844 60.85401 37.68148 1.000 63.41630 255 GLU A N 1
ATOM 2100 C CA . GLU A 1 255 ? 15.46457 59.40352 37.68240 1.000 57.33684 255 GLU A CA 1
ATOM 2101 C C . GLU A 1 255 ? 16.14851 58.73432 36.49645 1.000 52.35874 255 GLU A C 1
ATOM 2102 O O . GLU A 1 255 ? 16.49150 57.55078 36.58222 1.000 51.35635 255 GLU A O 1
ATOM 2108 N N . SER A 1 256 ? 16.34760 59.45797 35.39188 1.000 60.39360 256 SER A N 1
ATOM 2109 C CA . SER A 1 256 ? 17.01196 58.87220 34.23163 1.000 65.37845 256 SER A CA 1
ATOM 2110 C C . SER A 1 256 ? 18.45818 58.50536 34.53515 1.000 60.53599 256 SER A C 1
ATOM 2111 O O . SER A 1 256 ? 18.97292 57.51355 34.00599 1.000 61.43658 256 SER A O 1
ATOM 2114 N N . SER A 1 257 ? 19.12435 59.28407 35.38950 1.000 51.18285 257 SER A N 1
ATOM 2115 C CA . SER A 1 257 ? 20.53541 59.05684 35.67628 1.000 47.76994 257 SER A CA 1
ATOM 2116 C C . SER A 1 257 ? 20.77957 57.75787 36.43179 1.000 52.41209 257 SER A C 1
ATOM 2117 O O . SER A 1 257 ? 21.88491 57.21028 36.35343 1.000 47.17650 257 SER A O 1
ATOM 2120 N N . CYS A 1 258 ? 19.78333 57.25185 37.16379 1.000 55.73883 258 CYS A N 1
ATOM 2121 C CA . CYS A 1 258 ? 20.00199 56.13733 38.07569 1.000 55.34206 258 CYS A CA 1
ATOM 2122 C C . CYS A 1 258 ? 18.97190 55.02380 37.96946 1.000 54.19448 258 CYS A C 1
ATOM 2123 O O . CYS A 1 258 ? 19.02421 54.09052 38.77571 1.000 48.80946 258 CYS A O 1
ATOM 2126 N N . LYS A 1 259 ? 18.03708 55.08959 37.01660 1.000 58.40212 259 LYS A N 1
ATOM 2127 C CA . LYS A 1 259 ? 17.00000 54.06547 36.94263 1.000 60.50508 259 LYS A CA 1
ATOM 2128 C C . LYS A 1 259 ? 17.55948 52.70085 36.55937 1.000 55.72888 259 LYS A C 1
ATOM 2129 O O . LYS A 1 259 ? 16.87016 51.69116 36.73552 1.000 62.99625 259 LYS A O 1
ATOM 2135 N N . GLU A 1 260 ? 18.78960 52.64626 36.04921 1.000 42.62550 260 GLU A N 1
ATOM 2136 C CA . GLU A 1 260 ? 19.41175 51.39160 35.65740 1.000 44.79004 260 GLU A CA 1
ATOM 2137 C C . GLU A 1 260 ? 20.31273 50.80392 36.73508 1.000 44.74590 260 GLU A C 1
ATOM 2138 O O . GLU A 1 260 ? 20.72684 49.64779 36.60221 1.000 56.20732 260 GLU A O 1
ATOM 2144 N N . TRP A 1 261 ? 20.64497 51.56826 37.77546 1.000 36.99050 261 TRP A N 1
ATOM 2145 C CA . TRP A 1 261 ? 21.44309 51.03011 38.86937 1.000 38.27099 261 TRP A CA 1
ATOM 2146 C C . TRP A 1 261 ? 20.77008 49.80287 39.46968 1.000 43.20795 261 TRP A C 1
ATOM 2147 O O . TRP A 1 261 ? 19.54356 49.74151 39.59009 1.000 41.36592 261 TRP A O 1
ATOM 2158 N N . GLY A 1 262 ? 21.58305 48.81846 39.85100 1.000 27.86798 262 GLY A N 1
ATOM 2159 C CA . GLY A 1 262 ? 21.11043 47.65832 40.56796 1.000 44.18819 262 GLY A CA 1
ATOM 2160 C C . GLY A 1 262 ? 21.67315 47.59705 41.98088 1.000 35.24881 262 GLY A C 1
ATOM 2161 O O . GLY A 1 262 ? 22.53961 48.37464 42.37779 1.000 28.28006 262 GLY A O 1
ATOM 2162 N N . GLU A 1 263 ? 21.15724 46.63641 42.74233 1.000 32.85648 263 GLU A N 1
ATOM 2163 C CA . GLU A 1 263 ? 21.70198 46.34942 44.05857 1.000 31.25387 263 GLU A CA 1
ATOM 2164 C C . GLU A 1 263 ? 23.06741 45.67548 43.91613 1.000 31.35931 263 GLU A C 1
ATOM 2165 O O . GLU A 1 263 ? 23.58560 45.48177 42.81230 1.000 34.18537 263 GLU A O 1
ATOM 2171 N N . VAL A 1 264 ? 23.66467 45.31927 45.05637 1.000 27.69751 264 VAL A N 1
ATOM 2172 C CA . VAL A 1 264 ? 25.02312 44.77986 45.04200 1.000 30.18735 264 VAL A CA 1
ATOM 2173 C C . VAL A 1 264 ? 25.07768 43.48976 44.23444 1.000 31.65245 264 VAL A C 1
ATOM 2174 O O . VAL A 1 264 ? 26.06167 43.21713 43.53566 1.000 36.61170 264 VAL A O 1
ATOM 2178 N N . SER A 1 265 ? 24.01483 42.68527 44.29964 1.000 34.57208 265 SER A N 1
ATOM 2179 C CA . SER A 1 265 ? 23.96719 41.45002 43.52763 1.000 38.78722 265 SER A CA 1
ATOM 2180 C C . SER A 1 265 ? 23.92906 41.70500 42.02763 1.000 41.85163 265 SER A C 1
ATOM 2181 O O . SER A 1 265 ? 24.25228 40.79998 41.25096 1.000 40.18689 265 SER A O 1
ATOM 2184 N N . GLU A 1 266 ? 23.54243 42.91106 41.60944 1.000 40.22433 266 GLU A N 1
ATOM 2185 C CA . GLU A 1 266 ? 23.35824 43.27144 40.20454 1.000 40.38874 266 GLU A CA 1
ATOM 2186 C C . GLU A 1 266 ? 22.34058 42.37875 39.50080 1.000 43.08388 266 GLU A C 1
ATOM 2187 O O . GLU A 1 266 ? 22.31768 42.31040 38.26761 1.000 52.98436 266 GLU A O 1
ATOM 2193 N N . LEU A 1 267 ? 21.49175 41.69376 40.26501 1.000 35.37554 267 LEU A N 1
ATOM 2194 C CA . LEU A 1 267 ? 20.43574 40.85797 39.71378 1.000 41.12380 267 LEU A CA 1
ATOM 2195 C C . LEU A 1 267 ? 19.04993 41.43901 39.95136 1.000 45.16403 267 LEU A C 1
ATOM 2196 O O . LEU A 1 267 ? 18.05585 40.83118 39.54140 1.000 49.34322 267 LEU A O 1
ATOM 2201 N N . LEU A 1 268 ? 18.96082 42.59274 40.60800 1.000 44.99026 268 LEU A N 1
ATOM 2202 C CA . LEU A 1 268 ? 17.70747 43.30149 40.80777 1.000 39.80926 268 LEU A CA 1
ATOM 2203 C C . LEU A 1 268 ? 17.97795 44.79339 40.70164 1.000 37.34968 268 LEU A C 1
ATOM 2204 O O . LEU A 1 268 ? 19.05431 45.26921 41.07186 1.000 33.32985 268 LEU A O 1
ATOM 2209 N N . TYR A 1 269 ? 16.99131 45.53032 40.20076 1.000 38.13766 269 TYR A N 1
ATOM 2210 C CA . TYR A 1 269 ? 17.13954 46.97101 40.06493 1.000 47.65292 269 TYR A CA 1
ATOM 2211 C C . TYR A 1 269 ? 16.96930 47.66798 41.40971 1.000 49.10607 269 TYR A C 1
ATOM 2212 O O . TYR A 1 269 ? 16.23701 47.20714 42.29005 1.000 46.29997 269 TYR A O 1
ATOM 2221 N N . LEU A 1 270 ? 17.67187 48.79050 41.56151 1.000 50.72314 270 LEU A N 1
ATOM 2222 C CA . LEU A 1 270 ? 17.58486 49.57851 42.78342 1.000 39.80677 270 LEU A CA 1
ATOM 2223 C C . LEU A 1 270 ? 16.34884 50.46990 42.83730 1.000 41.03928 270 LEU A C 1
ATOM 2224 O O . LEU A 1 270 ? 15.82246 50.70815 43.92966 1.000 48.64890 270 LEU A O 1
ATOM 2229 N N . PHE A 1 271 ? 15.86080 50.96487 41.69445 1.000 38.75163 271 PHE A N 1
ATOM 2230 C CA . PHE A 1 271 ? 14.72797 51.89421 41.68031 1.000 42.51665 271 PHE A CA 1
ATOM 2231 C C . PHE A 1 271 ? 13.67839 51.49510 40.63676 1.000 61.59330 271 PHE A C 1
ATOM 2232 O O . PHE A 1 271 ? 13.33348 52.28006 39.75403 1.000 69.91208 271 PHE A O 1
ATOM 2240 N N . HIS A 1 272 ? 13.15724 50.27598 40.72683 1.000 66.53327 272 HIS A N 1
ATOM 2241 C CA . HIS A 1 272 ? 12.17649 49.79987 39.75521 1.000 77.61204 272 HIS A CA 1
ATOM 2242 C C . HIS A 1 272 ? 10.88591 49.35856 40.43470 1.000 74.74476 272 HIS A C 1
ATOM 2243 O O . HIS A 1 272 ? 10.28861 48.34141 40.07587 1.000 88.86266 272 HIS A O 1
ATOM 2250 N N . GLY A 1 273 ? 10.43692 50.12261 41.42546 1.000 58.08832 273 GLY A N 1
ATOM 2251 C CA . GLY A 1 273 ? 9.22394 49.77910 42.13994 1.000 63.00893 273 GLY A CA 1
ATOM 2252 C C . GLY A 1 273 ? 9.40934 48.61200 43.08617 1.000 65.21959 273 GLY A C 1
ATOM 2253 O O . GLY A 1 273 ? 10.42098 47.90737 43.02203 1.000 67.89928 273 GLY A O 1
ATOM 2254 N N . GLY A 1 274 ? 8.44103 48.39599 43.97312 1.000 57.78942 274 GLY A N 1
ATOM 2255 C CA . GLY A 1 274 ? 8.57286 47.38218 44.99766 1.000 61.58038 274 GLY A CA 1
ATOM 2256 C C . GLY A 1 274 ? 9.55011 47.70989 46.10231 1.000 56.36893 274 GLY A C 1
ATOM 2257 O O . GLY A 1 274 ? 9.68493 46.91686 47.04215 1.000 56.01634 274 GLY A O 1
ATOM 2258 N N . ARG A 1 275 ? 10.24050 48.84171 46.01772 1.000 45.74525 275 ARG A N 1
ATOM 2259 C CA . ARG A 1 275 ? 11.18786 49.27131 47.03192 1.000 47.74281 275 ARG A CA 1
ATOM 2260 C C . ARG A 1 275 ? 10.53130 50.29450 47.94607 1.000 45.61197 275 ARG A C 1
ATOM 2261 O O . ARG A 1 275 ? 9.67454 51.07317 47.52063 1.000 56.46323 275 ARG A O 1
ATOM 2269 N N . LYS A 1 276 ? 10.94253 50.29113 49.21003 1.000 47.50343 276 LYS A N 1
ATOM 2270 C CA . LYS A 1 276 ? 10.38655 51.24308 50.15917 1.000 51.03375 276 LYS A CA 1
ATOM 2271 C C . LYS A 1 276 ? 11.01704 52.62342 50.03158 1.000 53.58255 276 LYS A C 1
ATOM 2272 O O . LYS A 1 276 ? 10.58865 53.55234 50.72607 1.000 52.55889 276 LYS A O 1
ATOM 2278 N N . TRP A 1 277 ? 11.99794 52.78261 49.14713 1.000 47.46782 277 TRP A N 1
ATOM 2279 C CA . TRP A 1 277 ? 12.66957 54.05001 48.91269 1.000 46.10387 277 TRP A CA 1
ATOM 2280 C C . TRP A 1 277 ? 12.41937 54.52196 47.48478 1.000 51.98849 277 TRP A C 1
ATOM 2281 O O . TRP A 1 277 ? 11.84336 53.81211 46.65549 1.000 48.09583 277 TRP A O 1
ATOM 2292 N N . THR A 1 278 ? 12.87496 55.74224 47.20750 1.000 52.54432 278 THR A N 1
ATOM 2293 C CA . THR A 1 278 ? 12.85774 56.32141 45.87167 1.000 45.20009 278 THR A CA 1
ATOM 2294 C C . THR A 1 278 ? 14.20025 56.99596 45.62886 1.000 44.97464 278 THR A C 1
ATOM 2295 O O . THR A 1 278 ? 14.98427 57.21445 46.55661 1.000 42.86228 278 THR A O 1
ATOM 2299 N N . SER A 1 279 ? 14.46963 57.33162 44.36553 1.000 40.65496 279 SER A N 1
ATOM 2300 C CA . SER A 1 279 ? 15.68775 58.07955 44.07385 1.000 35.01086 279 SER A CA 1
ATOM 2301 C C . SER A 1 279 ? 15.62103 59.48707 44.65193 1.000 35.12305 279 SER A C 1
ATOM 2302 O O . SER A 1 279 ? 16.65268 60.04813 45.03964 1.000 34.19030 279 SER A O 1
ATOM 2305 N N . LYS A 1 280 ? 14.41974 60.06409 44.73182 1.000 40.91039 280 LYS A N 1
ATOM 2306 C CA . LYS A 1 280 ? 14.26229 61.35866 45.38487 1.000 43.04458 280 LYS A CA 1
ATOM 2307 C C . LYS A 1 280 ? 14.54234 61.25532 46.87939 1.000 41.40604 280 LYS A C 1
ATOM 2308 O O . LYS A 1 280 ? 15.09241 62.18575 47.47904 1.000 43.50571 280 LYS A O 1
ATOM 2314 N N . ASP A 1 281 ? 14.17261 60.12966 47.49606 1.000 36.17027 281 ASP A N 1
ATOM 2315 C CA . ASP A 1 281 ? 14.55337 59.87765 48.88316 1.000 38.02812 281 ASP A CA 1
ATOM 2316 C C . ASP A 1 281 ? 16.06789 59.88704 49.04478 1.000 35.24343 281 ASP A C 1
ATOM 2317 O O . ASP A 1 281 ? 16.60294 60.50455 49.97314 1.000 32.39579 281 ASP A O 1
ATOM 2322 N N . VAL A 1 282 ? 16.77572 59.19651 48.14837 1.000 38.66027 282 VAL A N 1
ATOM 2323 C CA . VAL A 1 282 ? 18.23323 59.15278 48.22141 1.000 42.16089 282 VAL A CA 1
ATOM 2324 C C . VAL A 1 282 ? 18.81698 60.54735 48.03306 1.000 38.64636 282 VAL A C 1
ATOM 2325 O O . VAL A 1 282 ? 19.77361 60.93378 48.71549 1.000 31.96544 282 VAL A O 1
ATOM 2329 N N . ASN A 1 283 ? 18.24647 61.32762 47.11133 1.000 29.35643 283 ASN A N 1
ATOM 2330 C CA . ASN A 1 283 ? 18.74933 62.67748 46.87145 1.000 35.11169 283 ASN A CA 1
ATOM 2331 C C . ASN A 1 283 ? 18.54285 63.56777 48.09325 1.000 37.20153 283 ASN A C 1
ATOM 2332 O O . ASN A 1 283 ? 19.45094 64.31152 48.49245 1.000 46.37929 283 ASN A O 1
ATOM 2337 N N . SER A 1 284 ? 17.35247 63.50526 48.69743 1.000 34.56592 284 SER A N 1
ATOM 2338 C CA . SER A 1 284 ? 17.09916 64.24704 49.92815 1.000 45.45311 284 SER A CA 1
ATOM 2339 C C . SER A 1 284 ? 18.06224 63.82865 51.03053 1.000 43.78411 284 SER A C 1
ATOM 2340 O O . SER A 1 284 ? 18.55659 64.67444 51.78579 1.000 36.09782 284 SER A O 1
ATOM 2343 N N . TYR A 1 285 ? 18.32600 62.52431 51.15201 1.000 48.39421 285 TYR A N 1
ATOM 2344 C CA . TYR A 1 285 ? 19.25609 62.05904 52.17505 1.000 45.30445 285 TYR A CA 1
ATOM 2345 C C . TYR A 1 285 ? 20.65759 62.59467 51.92636 1.000 39.53940 285 TYR A C 1
ATOM 2346 O O . TYR A 1 285 ? 21.36613 62.96019 52.87052 1.000 39.97104 285 TYR A O 1
ATOM 2355 N N . MET A 1 286 ? 21.08502 62.62007 50.66228 1.000 31.79660 286 MET A N 1
ATOM 2356 C CA . MET A 1 286 ? 22.39829 63.16684 50.33939 1.000 38.32864 286 MET A CA 1
ATOM 2357 C C . MET A 1 286 ? 22.47492 64.64514 50.69251 1.000 45.99615 286 MET A C 1
ATOM 2358 O O . MET A 1 286 ? 23.49486 65.11571 51.20909 1.000 45.76885 286 MET A O 1
ATOM 2363 N N . VAL A 1 287 ? 21.39526 65.38831 50.44184 1.000 40.75358 287 VAL A N 1
ATOM 2364 C CA . VAL A 1 287 ? 21.36357 66.80065 50.81993 1.000 45.54485 287 VAL A CA 1
ATOM 2365 C C . VAL A 1 287 ? 21.47880 66.94851 52.33457 1.000 45.46237 287 VAL A C 1
ATOM 2366 O O . VAL A 1 287 ? 22.24990 67.77435 52.84176 1.000 44.92998 287 VAL A O 1
ATOM 2370 N N . LEU A 1 288 ? 20.69677 66.16009 53.07771 1.000 37.05145 288 LEU A N 1
ATOM 2371 C CA . LEU A 1 288 ? 20.73181 66.23303 54.53695 1.000 44.21827 288 LEU A CA 1
ATOM 2372 C C . LEU A 1 288 ? 22.11732 65.89829 55.07897 1.000 47.76589 288 LEU A C 1
ATOM 2373 O O . LEU A 1 288 ? 22.63190 66.58973 55.96641 1.000 47.89175 288 LEU A O 1
ATOM 2378 N N . LEU A 1 289 ? 22.74547 64.85288 54.53961 1.000 41.46053 289 LEU A N 1
ATOM 2379 C CA . LEU A 1 289 ? 24.07266 64.45730 54.99709 1.000 39.94121 289 LEU A CA 1
ATOM 2380 C C . LEU A 1 289 ? 25.10706 65.52481 54.66302 1.000 48.22529 289 LEU A C 1
ATOM 2381 O O . LEU A 1 289 ? 25.97805 65.83646 55.48686 1.000 52.20345 289 LEU A O 1
ATOM 2386 N N . TRP A 1 290 ? 25.02660 66.09300 53.45750 1.000 46.64032 290 TRP A N 1
ATOM 2387 C CA . TRP A 1 290 ? 25.94010 67.15868 53.06449 1.000 45.15982 290 TRP A CA 1
ATOM 2388 C C . TRP A 1 290 ? 25.81879 68.35575 53.99966 1.000 46.59824 290 TRP A C 1
ATOM 2389 O O . TRP A 1 290 ? 26.82674 68.90401 54.46084 1.000 43.65942 290 TRP A O 1
ATOM 2400 N N . ASN A 1 291 ? 24.58532 68.76774 54.30513 1.000 46.60096 291 ASN A N 1
ATOM 2401 C CA . ASN A 1 291 ? 24.39882 69.89605 55.21297 1.000 60.82467 291 ASN A CA 1
ATOM 2402 C C . ASN A 1 291 ? 24.80766 69.55286 56.63945 1.000 68.07067 291 ASN A C 1
ATOM 2403 O O . ASN A 1 291 ? 25.15961 70.45058 57.41359 1.000 69.74744 291 ASN A O 1
ATOM 2408 N N . HIS A 1 292 ? 24.76902 68.27086 57.00655 1.000 67.75590 292 HIS A N 1
ATOM 2409 C CA . HIS A 1 292 ? 25.24462 67.87437 58.32752 1.000 60.27962 292 HIS A CA 1
ATOM 2410 C C . HIS A 1 292 ? 26.76557 67.93838 58.41343 1.000 59.43309 292 HIS A C 1
ATOM 2411 O O . HIS A 1 292 ? 27.31854 68.32279 59.45005 1.000 58.84373 292 HIS A O 1
ATOM 2418 N N . LEU A 1 293 ? 27.45912 67.57404 57.33168 1.000 55.08979 293 LEU A N 1
ATOM 2419 C CA . LEU A 1 293 ? 28.91455 67.45841 57.39469 1.000 50.30888 293 LEU A CA 1
ATOM 2420 C C . LEU A 1 293 ? 29.61228 68.81564 57.42796 1.000 55.31708 293 LEU A C 1
ATOM 2421 O O . LEU A 1 293 ? 30.72442 68.91792 57.95999 1.000 46.43566 293 LEU A O 1
ATOM 2426 N N . GLU A 1 294 ? 28.98761 69.85677 56.87160 1.000 56.34488 294 GLU A N 1
ATOM 2427 C CA . GLU A 1 294 ? 29.51583 71.22481 56.89887 1.000 50.89662 294 GLU A CA 1
ATOM 2428 C C . GLU A 1 294 ? 30.92527 71.30178 56.30212 1.000 62.79058 294 GLU A C 1
ATOM 2429 O O . GLU A 1 294 ? 31.89860 71.64647 56.97574 1.000 68.11625 294 GLU A O 1
ATOM 2435 N N . PHE A 1 295 ? 31.01918 70.97353 55.01517 1.000 68.07376 295 PHE A N 1
ATOM 2436 C CA . PHE A 1 295 ? 32.28734 71.08841 54.30583 1.000 74.92339 295 PHE A CA 1
ATOM 2437 C C . PHE A 1 295 ? 32.63296 72.54913 54.02948 1.000 79.77172 295 PHE A C 1
ATOM 2438 O O . PHE A 1 295 ? 31.75598 73.40802 53.90045 1.000 72.76434 295 PHE A O 1
ATOM 2446 N N . LEU A 1 296 ? 33.93334 72.82325 53.94349 1.000 85.20310 296 LEU A N 1
ATOM 2447 C CA . LEU A 1 296 ? 34.40363 74.17229 53.66016 1.000 90.74044 296 LEU A CA 1
ATOM 2448 C C . LEU A 1 296 ? 34.02598 74.58021 52.24065 1.000 94.75151 296 LEU A C 1
ATOM 2449 O O . LEU A 1 296 ? 34.16030 73.79961 51.29407 1.000 95.02309 296 LEU A O 1
ATOM 2454 N N . GLU A 1 297 ? 33.55213 75.81610 52.09801 1.000 108.10572 297 GLU A N 1
ATOM 2455 C CA . GLU A 1 297 ? 33.08887 76.33188 50.81874 1.000 126.74077 297 GLU A CA 1
ATOM 2456 C C . GLU A 1 297 ? 33.58515 77.76124 50.63578 1.000 133.39248 297 GLU A C 1
ATOM 2457 O O . GLU A 1 297 ? 33.99232 78.42629 51.59146 1.000 136.23716 297 GLU A O 1
ATOM 2463 N N . HIS A 1 298 ? 33.54850 78.22740 49.38888 1.000 135.15014 298 HIS A N 1
ATOM 2464 C CA . HIS A 1 298 ? 33.99807 79.57625 49.05562 1.000 136.29338 298 HIS A CA 1
ATOM 2465 C C . HIS A 1 298 ? 32.83188 80.45078 48.60727 1.000 131.68363 298 HIS A C 1
ATOM 2466 O O . HIS A 1 298 ? 31.68399 80.21378 48.98066 1.000 127.01108 298 HIS A O 1
#

Nearest PDB structures (foldseek):
  7x4g-assembly1_A  TM=1.003E+00  e=7.996E-57  Cecembia lonarensis
  7x4p-assembly1_A  TM=9.452E-01  e=9.941E-32  Enterococcus faecalis
  7x4q-assembly1_A  TM=9.254E-01  e=4.540E-28  Legionella pneumophila
  7x4q-assembly2_B  TM=9.223E-01  e=7.429E-28  Legionella pneumophila
  7x4f-assembly1_A  TM=9.335E-01  e=1.356E-27  Legionella pneumophila

B-factor: mean 53.1, std 19.18, range [9.61, 154.63]